Protein AF-B3V9L0-F1 (afdb_monomer_lite)

Foldseek 3Di:
DDDDDDPDDDPVVVVVVVVVVVVVVLVVVLQVLLVVLLVQCCVFLVVLFFFLLLCDDPCNLPRNLVSLVVQLLVQCVVCCVPPVDLCRLVSNQVSNQVSQVCCCVCPVCVPVNQDSLGGHGFDQNVLSNQLSVQCNVVVDSVSSVVVSSVSSSVVRCVVCCVSSVQQQDWDQDPNDIDGNRVVSPVPSDDPPDDPVNRDD

Structure (mmCIF, N/CA/C/O backbone):
data_AF-B3V9L0-F1
#
_entry.id   AF-B3V9L0-F1
#
loop_
_atom_site.group_PDB
_atom_site.id
_atom_site.type_symbol
_atom_site.label_atom_id
_atom_site.label_alt_id
_atom_site.label_comp_id
_atom_site.label_asym_id
_atom_site.label_entity_id
_atom_site.label_seq_id
_atom_site.pdbx_PDB_ins_code
_atom_site.Cartn_x
_atom_site.Cartn_y
_atom_site.Cartn_z
_atom_site.occupancy
_atom_site.B_iso_or_equiv
_atom_site.auth_seq_id
_atom_site.auth_comp_id
_atom_site.auth_asym_id
_atom_site.auth_atom_id
_atom_site.pdbx_PDB_model_num
ATOM 1 N N . MET A 1 1 ? 2.492 28.769 -48.905 1.00 50.59 1 MET A N 1
ATOM 2 C CA . MET A 1 1 ? 2.612 27.372 -48.436 1.00 50.59 1 MET A CA 1
ATOM 3 C C . MET A 1 1 ? 3.677 27.358 -47.352 1.00 50.59 1 MET A C 1
ATOM 5 O O . MET A 1 1 ? 4.840 27.553 -47.671 1.00 50.59 1 MET A O 1
ATOM 9 N N . SER A 1 2 ? 3.289 27.279 -46.079 1.00 56.34 2 SER A N 1
ATOM 10 C CA . SER A 1 2 ? 4.255 27.168 -44.980 1.00 56.34 2 SER A CA 1
ATOM 11 C C . SER A 1 2 ? 4.767 25.728 -44.968 1.00 56.34 2 SER A C 1
ATOM 13 O O . SER A 1 2 ? 3.990 24.807 -44.729 1.00 56.34 2 SER A O 1
ATOM 15 N N . ALA A 1 3 ? 6.035 25.517 -45.319 1.00 67.00 3 ALA A N 1
ATOM 16 C CA . ALA A 1 3 ? 6.677 24.226 -45.119 1.00 67.00 3 ALA A CA 1
ATOM 17 C C . ALA A 1 3 ? 6.865 24.044 -43.609 1.00 67.00 3 ALA A C 1
ATOM 19 O O . ALA A 1 3 ? 7.599 24.804 -42.979 1.00 67.00 3 ALA A O 1
ATOM 20 N N . SER A 1 4 ? 6.170 23.077 -43.015 1.00 79.19 4 SER A N 1
ATOM 21 C CA . SER A 1 4 ? 6.356 22.729 -41.608 1.00 79.19 4 SER A CA 1
ATOM 22 C C . SER A 1 4 ? 7.802 22.281 -41.384 1.00 79.19 4 SER A C 1
ATOM 24 O O . SER A 1 4 ? 8.233 21.275 -41.951 1.00 79.19 4 SER A O 1
ATOM 26 N N . GLN A 1 5 ? 8.551 23.018 -40.565 1.00 87.69 5 GLN A N 1
ATOM 27 C CA . GLN A 1 5 ? 9.887 22.616 -40.133 1.00 87.69 5 GLN A CA 1
ATOM 28 C C . GLN A 1 5 ? 9.761 21.474 -39.111 1.00 87.69 5 GLN A C 1
ATOM 30 O O . GLN A 1 5 ? 8.987 21.574 -38.161 1.00 87.69 5 GLN A O 1
ATOM 35 N N . SER A 1 6 ? 10.488 20.374 -39.324 1.00 90.00 6 SER A N 1
ATOM 36 C CA . SER A 1 6 ? 10.420 19.175 -38.476 1.00 90.00 6 SER A CA 1
ATOM 37 C C . SER A 1 6 ? 11.539 19.165 -37.435 1.00 90.00 6 SER A C 1
ATOM 39 O O . SER A 1 6 ? 12.680 19.503 -37.747 1.00 90.00 6 SER A O 1
ATOM 41 N N . ALA A 1 7 ? 11.222 18.721 -36.215 1.00 92.31 7 ALA A N 1
ATOM 42 C CA . ALA A 1 7 ? 12.207 18.482 -35.157 1.00 92.31 7 ALA A CA 1
ATOM 43 C C . ALA A 1 7 ? 13.056 17.214 -35.395 1.00 92.31 7 ALA A C 1
ATOM 45 O O . ALA A 1 7 ? 14.085 17.038 -34.751 1.00 92.31 7 ALA A O 1
ATOM 46 N N . VAL A 1 8 ? 12.634 16.339 -36.314 1.00 95.38 8 VAL A N 1
ATOM 47 C CA . VAL A 1 8 ? 13.314 15.081 -36.667 1.00 95.38 8 VAL A CA 1
ATOM 48 C C . VAL A 1 8 ? 13.513 14.960 -38.175 1.00 95.38 8 VAL A C 1
ATOM 50 O O . VAL A 1 8 ? 12.794 15.581 -38.963 1.00 95.38 8 VAL A O 1
ATOM 53 N N . ARG A 1 9 ? 14.462 14.122 -38.589 1.00 93.88 9 ARG A N 1
ATOM 54 C CA . ARG A 1 9 ? 14.857 13.915 -39.989 1.00 93.88 9 ARG A CA 1
ATOM 55 C C . ARG A 1 9 ? 14.158 12.725 -40.646 1.00 93.88 9 ARG A C 1
ATOM 57 O O . ARG A 1 9 ? 14.154 12.634 -41.869 1.00 93.88 9 ARG A O 1
ATOM 64 N N . SER A 1 10 ? 13.559 11.816 -39.872 1.00 94.88 10 SER A N 1
ATOM 65 C CA . SER A 1 10 ? 12.808 10.673 -40.412 1.00 94.88 10 SER A CA 1
ATOM 66 C C . SER A 1 10 ? 11.634 10.241 -39.528 1.00 94.88 10 SER A C 1
ATOM 68 O O . SER A 1 10 ? 11.581 10.535 -38.334 1.00 94.88 10 SER A O 1
ATOM 70 N N . ARG A 1 11 ? 10.695 9.475 -40.103 1.00 95.06 11 ARG A N 1
ATOM 71 C CA . ARG A 1 11 ? 9.591 8.854 -39.346 1.00 95.06 11 ARG A CA 1
ATOM 72 C C . ARG A 1 11 ? 10.099 7.875 -38.284 1.00 95.06 11 ARG A C 1
ATOM 74 O O . ARG A 1 11 ? 9.529 7.815 -37.199 1.00 95.06 11 ARG A O 1
ATOM 81 N N . ALA A 1 12 ? 11.144 7.110 -38.602 1.00 96.75 12 ALA A N 1
ATOM 82 C CA . ALA A 1 12 ? 11.742 6.162 -37.665 1.00 96.75 12 ALA A CA 1
ATOM 83 C C . ALA A 1 12 ? 12.319 6.890 -36.443 1.00 96.75 12 ALA A C 1
ATOM 85 O O . ALA A 1 12 ? 12.049 6.497 -35.312 1.00 96.75 12 ALA A O 1
ATOM 86 N N . GLU A 1 13 ? 13.018 8.002 -36.676 1.00 96.31 13 GLU A N 1
ATOM 87 C CA . GLU A 1 13 ? 13.561 8.857 -35.617 1.00 96.31 13 GLU A CA 1
ATOM 88 C C . GLU A 1 13 ? 12.452 9.463 -34.743 1.00 96.31 13 GLU A C 1
ATOM 90 O O . GLU A 1 13 ? 12.558 9.424 -33.521 1.00 96.31 13 GLU A O 1
ATOM 95 N N . ALA A 1 14 ? 11.341 9.926 -35.333 1.00 96.56 14 ALA A N 1
ATOM 96 C CA . ALA A 1 14 ? 10.176 10.397 -34.569 1.00 96.56 14 ALA A CA 1
ATOM 97 C C . ALA A 1 14 ? 9.633 9.332 -33.601 1.00 96.56 14 ALA A C 1
ATOM 99 O O . ALA A 1 14 ? 9.383 9.625 -32.432 1.00 96.56 14 ALA A O 1
ATOM 100 N N . VAL A 1 15 ? 9.453 8.095 -34.077 1.00 97.56 15 VAL A N 1
ATOM 101 C CA . VAL A 1 15 ? 8.943 6.997 -33.239 1.00 97.56 15 VAL A CA 1
ATOM 102 C C . VAL A 1 15 ? 9.952 6.639 -32.155 1.00 97.56 15 VAL A C 1
ATOM 104 O O . VAL A 1 15 ? 9.566 6.485 -30.999 1.00 97.56 15 VAL A O 1
ATOM 107 N N . GLN A 1 16 ? 11.236 6.542 -32.503 1.00 97.25 16 GLN A N 1
ATOM 108 C CA . GLN A 1 16 ? 12.290 6.224 -31.546 1.00 97.25 16 GLN A CA 1
ATOM 109 C C . GLN A 1 16 ? 12.341 7.255 -30.417 1.00 97.25 16 GLN A C 1
ATOM 111 O O . GLN A 1 16 ? 12.273 6.879 -29.252 1.00 97.25 16 GLN A O 1
ATOM 116 N N . VAL A 1 17 ? 12.394 8.547 -30.752 1.00 97.56 17 VAL A N 1
ATOM 117 C CA . VAL A 1 17 ? 12.446 9.630 -29.763 1.00 97.56 17 VAL A CA 1
ATOM 118 C C . VAL A 1 17 ? 11.192 9.630 -28.884 1.00 97.56 17 VAL A C 1
ATOM 120 O O . VAL A 1 17 ? 11.310 9.712 -27.664 1.00 97.56 17 VAL A O 1
ATOM 123 N N . SER A 1 18 ? 10.003 9.452 -29.470 1.00 97.50 18 SER A N 1
ATOM 124 C CA . SER A 1 18 ? 8.755 9.337 -28.703 1.00 97.50 18 SER A CA 1
ATOM 125 C C . SER A 1 18 ? 8.789 8.175 -27.708 1.00 97.50 18 SER A C 1
ATOM 127 O O . SER A 1 18 ? 8.381 8.349 -26.565 1.00 97.50 18 SER A O 1
ATOM 129 N N . ARG A 1 19 ? 9.296 7.000 -28.103 1.00 97.62 19 ARG A N 1
ATOM 130 C CA . ARG A 1 19 ? 9.398 5.837 -27.205 1.00 97.62 19 ARG A CA 1
ATOM 131 C C . ARG A 1 19 ? 10.468 6.005 -26.135 1.00 97.62 19 ARG A C 1
ATOM 133 O O . ARG A 1 19 ? 10.288 5.520 -25.023 1.00 97.62 19 ARG A O 1
ATOM 140 N N . THR A 1 20 ? 11.555 6.708 -26.433 1.00 97.94 20 THR A N 1
ATOM 141 C CA . THR A 1 20 ? 12.542 7.077 -25.412 1.00 97.94 20 THR A CA 1
ATOM 142 C C . THR A 1 20 ? 11.903 7.971 -24.350 1.00 97.94 20 THR A C 1
ATOM 144 O O . THR A 1 20 ? 12.097 7.729 -23.160 1.00 97.94 20 THR A O 1
ATOM 147 N N . PHE A 1 21 ? 11.082 8.946 -24.757 1.00 98.06 21 PHE A N 1
ATOM 148 C CA . PHE A 1 21 ? 10.326 9.764 -23.809 1.00 98.06 21 PHE A CA 1
ATOM 149 C C . PHE A 1 21 ? 9.332 8.945 -22.985 1.00 98.06 21 PHE A C 1
ATOM 151 O O . PHE A 1 21 ? 9.274 9.168 -21.780 1.00 98.06 21 PHE A O 1
ATOM 158 N N . ASP A 1 22 ? 8.620 7.978 -23.577 1.00 97.12 22 ASP A N 1
ATOM 159 C CA . ASP A 1 22 ? 7.723 7.088 -22.820 1.00 97.12 22 ASP A CA 1
ATOM 160 C C . ASP A 1 22 ? 8.466 6.429 -21.642 1.00 97.12 22 ASP A C 1
ATOM 162 O O . ASP A 1 22 ? 7.985 6.461 -20.509 1.00 97.12 22 ASP A O 1
ATOM 166 N N . TRP A 1 23 ? 9.672 5.898 -21.879 1.00 97.25 23 TRP A N 1
ATOM 167 C CA . TRP A 1 23 ? 10.488 5.268 -20.836 1.00 97.25 23 TRP A CA 1
ATOM 168 C C . TRP A 1 23 ? 11.011 6.253 -19.795 1.00 97.25 23 TRP A C 1
ATOM 170 O O . TRP A 1 23 ? 10.948 5.964 -18.600 1.00 97.25 23 TRP A O 1
ATOM 180 N N . MET A 1 24 ? 11.511 7.412 -20.228 1.00 98.25 24 MET A N 1
ATOM 181 C CA . MET A 1 24 ? 12.001 8.442 -19.310 1.00 98.25 24 MET A CA 1
ATOM 182 C C . MET A 1 24 ? 10.879 8.942 -18.398 1.00 98.25 24 MET A C 1
ATOM 184 O O . MET A 1 24 ? 11.052 9.002 -17.184 1.00 98.25 24 MET A O 1
ATOM 188 N N . ILE A 1 25 ? 9.710 9.241 -18.971 1.00 97.44 25 ILE A N 1
ATOM 189 C CA . ILE A 1 25 ? 8.538 9.707 -18.228 1.00 97.44 25 ILE A CA 1
ATOM 190 C C . ILE A 1 25 ? 8.060 8.622 -17.267 1.00 97.44 25 ILE A C 1
ATOM 192 O O . ILE A 1 25 ? 7.819 8.924 -16.100 1.00 97.44 25 ILE A O 1
ATOM 196 N N . LEU A 1 26 ? 7.953 7.370 -17.721 1.00 96.25 26 LEU A N 1
ATOM 197 C CA . LEU A 1 26 ? 7.522 6.259 -16.875 1.00 96.25 26 LEU A CA 1
ATOM 198 C C . LEU A 1 26 ? 8.466 6.062 -15.686 1.00 96.25 26 LEU A C 1
ATOM 200 O O . LEU A 1 26 ? 8.002 5.945 -14.555 1.00 96.25 26 LEU A O 1
ATOM 204 N N . PHE A 1 27 ? 9.779 6.066 -15.926 1.00 97.38 27 PHE A N 1
ATOM 205 C CA . PHE A 1 27 ? 10.781 5.914 -14.874 1.00 97.38 27 PHE A CA 1
ATOM 206 C C . PHE A 1 27 ? 10.727 7.068 -13.865 1.00 97.38 27 PHE A C 1
ATOM 208 O O . PHE A 1 27 ? 10.685 6.836 -12.654 1.00 97.38 27 PHE A O 1
ATOM 215 N N . THR A 1 28 ? 10.680 8.315 -14.343 1.00 97.81 28 THR A N 1
ATOM 216 C CA . THR A 1 28 ? 10.593 9.492 -13.470 1.00 97.81 28 THR A CA 1
ATOM 217 C C . THR A 1 28 ? 9.292 9.504 -12.674 1.00 97.81 28 THR A C 1
ATOM 219 O O . THR A 1 28 ? 9.321 9.734 -11.470 1.00 97.81 28 THR A O 1
ATOM 222 N N . LEU A 1 29 ? 8.154 9.211 -13.307 1.00 96.81 29 LEU A N 1
ATOM 223 C CA . LEU A 1 29 ? 6.870 9.134 -12.616 1.00 96.81 29 LEU A CA 1
ATOM 224 C C . LEU A 1 29 ? 6.883 8.037 -11.550 1.00 96.81 29 LEU A C 1
ATOM 226 O O . LEU A 1 29 ? 6.488 8.290 -10.417 1.00 96.81 29 LEU A O 1
ATOM 230 N N . PHE A 1 30 ? 7.363 6.840 -11.893 1.00 97.62 30 PHE A N 1
ATOM 231 C CA . PHE A 1 30 ? 7.435 5.714 -10.968 1.00 97.62 30 PHE A CA 1
ATOM 232 C C . PHE A 1 30 ? 8.289 6.048 -9.743 1.00 97.62 30 PHE A C 1
ATOM 234 O O . PHE A 1 30 ? 7.848 5.860 -8.616 1.00 97.62 30 PHE A O 1
ATOM 241 N N . THR A 1 31 ? 9.490 6.588 -9.952 1.00 97.50 31 THR A N 1
ATOM 242 C CA . THR A 1 31 ? 10.413 6.946 -8.861 1.00 97.50 31 THR A CA 1
ATOM 243 C C . THR A 1 31 ? 9.909 8.114 -8.014 1.00 97.50 31 THR A C 1
ATOM 245 O O . THR A 1 31 ? 10.032 8.073 -6.789 1.00 97.50 31 THR A O 1
ATOM 248 N N . ALA A 1 32 ? 9.285 9.121 -8.630 1.00 97.19 32 ALA A N 1
ATOM 249 C CA . ALA A 1 32 ? 8.675 10.237 -7.911 1.00 97.19 32 ALA A CA 1
ATOM 250 C C . ALA A 1 32 ? 7.494 9.779 -7.043 1.00 97.19 32 ALA A C 1
ATOM 252 O O . ALA A 1 32 ? 7.405 10.152 -5.872 1.00 97.19 32 ALA A O 1
ATOM 253 N N . VAL A 1 33 ? 6.612 8.939 -7.600 1.00 97.50 33 VAL A N 1
ATOM 254 C CA . VAL A 1 33 ? 5.485 8.357 -6.861 1.00 97.50 33 VAL A CA 1
ATOM 255 C C . VAL A 1 33 ? 5.995 7.431 -5.763 1.00 97.50 33 VAL A C 1
ATOM 257 O O . VAL A 1 33 ? 5.523 7.556 -4.644 1.00 97.50 33 VAL A O 1
ATOM 260 N N . LEU A 1 34 ? 6.993 6.579 -6.029 1.00 98.00 34 LEU A N 1
ATOM 261 C CA . LEU A 1 34 ? 7.613 5.715 -5.020 1.00 98.00 34 LEU A CA 1
ATOM 262 C C . LEU A 1 34 ? 8.090 6.534 -3.822 1.00 98.00 34 LEU A C 1
ATOM 264 O O . LEU A 1 34 ? 7.690 6.251 -2.700 1.00 98.00 34 LEU A O 1
ATOM 268 N N . GLY A 1 35 ? 8.917 7.557 -4.051 1.00 97.69 35 GLY A N 1
ATOM 269 C CA . GLY A 1 35 ? 9.479 8.363 -2.968 1.00 97.69 35 GLY A CA 1
ATOM 270 C C . GLY A 1 35 ? 8.402 9.088 -2.161 1.00 97.69 35 GLY A C 1
ATOM 271 O O . GLY A 1 35 ? 8.356 8.964 -0.939 1.00 97.69 35 GLY A O 1
ATOM 272 N N . GLY A 1 36 ? 7.508 9.810 -2.842 1.00 98.25 36 GLY A N 1
ATOM 273 C CA . GLY A 1 36 ? 6.456 10.577 -2.172 1.00 98.25 36 GLY A CA 1
ATOM 274 C C . GLY A 1 36 ? 5.450 9.691 -1.441 1.00 98.25 36 GLY A C 1
ATOM 275 O O . GLY A 1 36 ? 5.115 9.953 -0.286 1.00 98.25 36 GLY A O 1
ATOM 276 N N . TYR A 1 37 ? 4.996 8.624 -2.097 1.00 98.56 37 TYR A N 1
ATOM 277 C CA . TYR A 1 37 ? 3.977 7.743 -1.547 1.00 98.56 37 TYR A CA 1
ATOM 278 C C . TYR A 1 37 ? 4.519 6.908 -0.392 1.00 98.56 37 TYR A C 1
ATOM 280 O O . TYR A 1 37 ? 3.850 6.785 0.630 1.00 98.56 37 TYR A O 1
ATOM 288 N N . HIS A 1 38 ? 5.746 6.397 -0.510 1.00 98.56 38 HIS A N 1
ATOM 289 C CA . HIS A 1 38 ? 6.370 5.629 0.560 1.00 98.56 38 HIS A CA 1
ATOM 290 C C . HIS A 1 38 ? 6.573 6.483 1.812 1.00 98.56 38 HIS A C 1
ATOM 292 O O . HIS A 1 38 ? 6.206 6.034 2.889 1.00 98.56 38 HIS A O 1
ATOM 298 N N . ILE A 1 39 ? 7.053 7.727 1.691 1.00 98.56 39 ILE A N 1
ATOM 299 C CA . ILE A 1 39 ? 7.183 8.631 2.847 1.00 98.56 39 ILE A CA 1
ATOM 300 C C . ILE A 1 39 ? 5.814 8.898 3.481 1.00 98.56 39 ILE A C 1
ATOM 302 O O . ILE A 1 39 ? 5.658 8.759 4.691 1.00 98.56 39 ILE A O 1
ATOM 306 N N . HIS A 1 40 ? 4.810 9.250 2.674 1.00 98.69 40 HIS A N 1
ATOM 307 C CA . HIS A 1 40 ? 3.456 9.503 3.172 1.00 98.69 40 HIS A CA 1
ATOM 308 C C . HIS A 1 40 ? 2.875 8.290 3.908 1.00 98.69 40 HIS A C 1
ATOM 310 O O . HIS A 1 40 ? 2.399 8.422 5.034 1.00 98.69 40 HIS A O 1
ATOM 316 N N 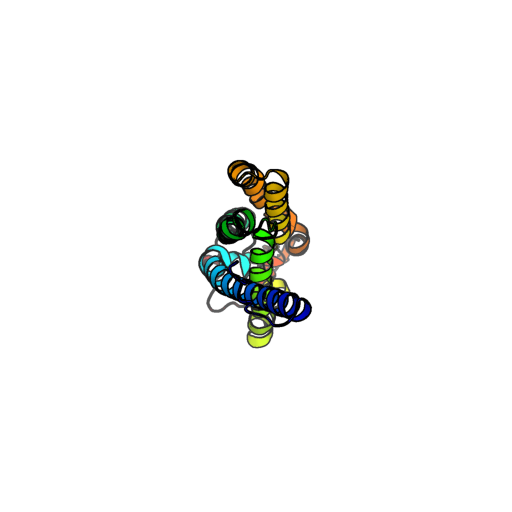. TYR A 1 41 ? 2.933 7.107 3.295 1.00 98.69 41 TYR A N 1
ATOM 317 C CA . TYR A 1 41 ? 2.382 5.885 3.874 1.00 98.69 41 TYR A CA 1
ATOM 318 C C . TYR A 1 41 ? 3.156 5.464 5.125 1.00 98.69 41 TYR A C 1
ATOM 320 O O . TYR A 1 41 ? 2.545 5.184 6.152 1.00 98.69 41 TYR A O 1
ATOM 328 N N . MET A 1 42 ? 4.489 5.531 5.085 1.00 98.44 42 MET A N 1
ATOM 329 C CA . MET A 1 42 ? 5.360 5.231 6.221 1.00 98.44 42 MET A CA 1
ATOM 330 C C . MET A 1 42 ? 5.023 6.086 7.448 1.00 98.44 42 MET A C 1
ATOM 332 O O . MET A 1 42 ? 4.966 5.567 8.555 1.00 98.44 42 MET A O 1
ATOM 336 N N . LEU A 1 43 ? 4.772 7.383 7.255 1.00 98.31 43 LEU A N 1
ATOM 337 C CA . LEU A 1 43 ? 4.506 8.319 8.351 1.00 98.31 43 LEU A CA 1
ATOM 338 C C . LEU A 1 43 ? 3.067 8.274 8.883 1.00 98.31 43 LEU A C 1
ATOM 340 O O . LEU A 1 43 ? 2.783 8.906 9.897 1.00 98.31 43 LEU A O 1
ATOM 344 N N . THR A 1 44 ? 2.148 7.588 8.198 1.00 98.06 44 THR A N 1
ATOM 345 C CA . THR A 1 44 ? 0.715 7.610 8.543 1.00 98.06 44 THR A CA 1
ATOM 346 C C . THR A 1 44 ? 0.142 6.232 8.860 1.00 98.06 44 THR A C 1
ATOM 348 O O . THR A 1 44 ? -0.590 6.093 9.834 1.00 98.06 44 THR A O 1
ATOM 351 N N . GLY A 1 45 ? 0.464 5.214 8.059 1.00 97.00 45 GLY A N 1
ATOM 352 C CA . GLY A 1 45 ? 0.044 3.821 8.249 1.00 97.00 45 GLY A CA 1
ATOM 353 C C . GLY A 1 45 ? 1.202 2.840 8.449 1.00 97.00 45 GLY A C 1
ATOM 354 O O . GLY A 1 45 ? 0.957 1.654 8.660 1.00 97.00 45 GLY A O 1
ATOM 355 N N . GLY A 1 46 ? 2.449 3.320 8.385 1.00 95.38 46 GLY A N 1
ATOM 356 C CA . GLY A 1 46 ? 3.650 2.487 8.358 1.00 95.38 46 GLY A CA 1
ATOM 357 C C . GLY A 1 46 ? 3.831 1.612 9.590 1.00 95.38 46 GLY A C 1
ATOM 358 O O . GLY A 1 46 ? 4.250 0.468 9.447 1.00 95.38 46 GLY A O 1
ATOM 359 N N . ASP A 1 47 ? 3.449 2.085 10.777 1.00 95.62 47 ASP A N 1
ATOM 360 C CA . ASP A 1 47 ? 3.663 1.323 12.012 1.00 95.62 47 ASP A CA 1
ATOM 361 C C . ASP A 1 47 ? 2.896 -0.012 12.028 1.00 95.62 47 ASP A C 1
ATOM 363 O O . ASP A 1 47 ? 3.462 -1.049 12.385 1.00 95.62 47 ASP A O 1
ATOM 367 N N . TRP A 1 48 ? 1.646 -0.029 11.546 1.00 98.44 48 TRP A N 1
ATOM 368 C CA . TRP A 1 48 ? 0.886 -1.274 11.351 1.00 98.44 48 TRP A CA 1
ATOM 369 C C . TRP A 1 48 ? 1.422 -2.119 10.190 1.00 98.44 48 TRP A C 1
A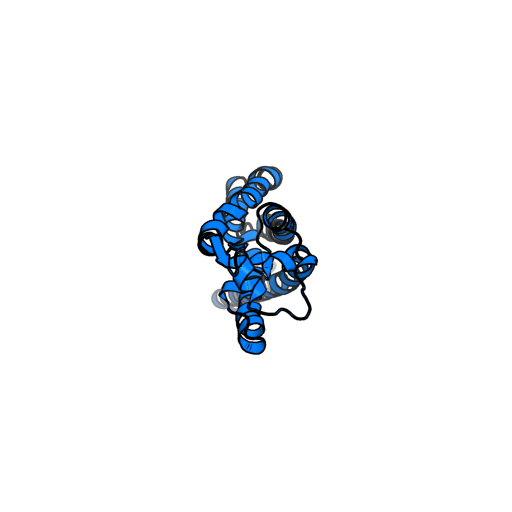TOM 3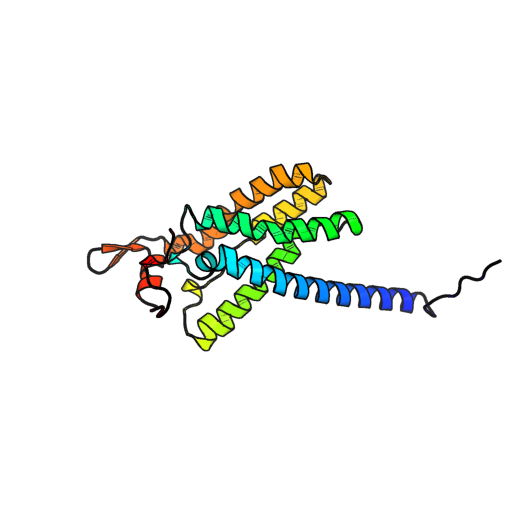71 O O . TRP A 1 48 ? 1.275 -3.345 10.160 1.00 98.44 48 TRP A O 1
ATOM 381 N N . ASP A 1 49 ? 2.057 -1.475 9.216 1.00 98.31 49 ASP A N 1
ATOM 382 C CA . ASP A 1 49 ? 2.610 -2.148 8.053 1.00 98.31 49 ASP A CA 1
ATOM 383 C C . ASP A 1 49 ? 3.926 -2.878 8.363 1.00 98.31 49 ASP A C 1
ATOM 385 O O . ASP A 1 49 ? 4.208 -3.934 7.787 1.00 98.31 49 ASP A O 1
ATOM 389 N N . PHE A 1 50 ? 4.705 -2.372 9.320 1.00 97.62 50 PHE A N 1
ATOM 390 C CA . PHE A 1 50 ? 6.004 -2.926 9.697 1.00 97.62 50 PHE A CA 1
ATOM 391 C C . PHE A 1 50 ? 5.935 -4.273 10.392 1.00 97.62 50 PHE A C 1
ATOM 393 O O . PHE A 1 50 ? 6.856 -5.057 10.207 1.00 97.62 50 PHE A O 1
ATOM 400 N N . TRP A 1 51 ? 4.899 -4.549 11.184 1.00 98.38 51 TRP A N 1
ATOM 401 C CA . TRP A 1 51 ? 4.920 -5.685 12.107 1.00 98.38 51 TRP A CA 1
ATOM 402 C C . TRP A 1 51 ? 3.687 -6.565 11.972 1.00 98.38 51 TRP A C 1
ATOM 404 O O . TRP A 1 51 ? 2.582 -6.070 11.765 1.00 98.38 51 TRP A O 1
ATOM 414 N N . THR A 1 52 ? 3.852 -7.880 12.079 1.00 98.12 52 THR A N 1
ATOM 415 C CA . THR A 1 52 ? 2.733 -8.833 12.040 1.00 98.12 52 THR A CA 1
ATOM 416 C C . THR A 1 52 ? 1.843 -8.752 13.264 1.00 98.12 52 THR A C 1
ATOM 418 O O . THR A 1 52 ? 0.628 -8.854 13.124 1.00 98.12 52 THR A O 1
ATOM 421 N N . ASP A 1 53 ? 2.414 -8.507 14.441 1.00 97.81 53 ASP A N 1
ATOM 422 C CA . ASP A 1 53 ? 1.653 -8.359 15.678 1.00 97.81 53 ASP A CA 1
ATOM 423 C C . ASP A 1 53 ? 0.817 -7.072 15.701 1.00 97.81 53 ASP A C 1
ATOM 425 O O . ASP A 1 53 ? -0.097 -6.970 16.504 1.00 97.81 53 ASP A O 1
ATOM 429 N N . TRP A 1 54 ? 1.051 -6.116 14.799 1.00 98.56 54 TRP A N 1
ATOM 430 C CA . TRP A 1 54 ? 0.233 -4.904 14.674 1.00 98.56 54 TRP A CA 1
ATOM 431 C C . TRP A 1 54 ? -0.926 -5.054 13.681 1.00 98.56 54 TRP A C 1
ATOM 433 O O . TRP A 1 54 ? -1.819 -4.218 13.673 1.00 98.56 54 TRP A O 1
ATOM 443 N N . LYS A 1 55 ? -0.955 -6.098 12.843 1.00 98.44 55 LYS A N 1
ATOM 444 C CA . LYS A 1 55 ? -1.976 -6.279 11.793 1.00 98.44 55 LYS A CA 1
ATOM 445 C C . LYS A 1 55 ? -3.301 -6.792 12.374 1.00 98.44 55 LYS A C 1
ATOM 447 O O . LYS A 1 55 ? -3.688 -7.941 12.165 1.00 98.44 55 LYS A O 1
ATOM 452 N N . ASP A 1 56 ? -3.985 -5.933 13.126 1.00 98.25 56 ASP A N 1
ATOM 453 C CA . ASP A 1 56 ? -5.215 -6.236 13.859 1.00 98.25 56 ASP A CA 1
ATOM 454 C C . ASP A 1 56 ? -6.494 -6.078 13.025 1.00 98.25 56 ASP A C 1
ATOM 456 O O . ASP A 1 56 ? -6.476 -5.798 11.833 1.00 98.25 56 ASP A O 1
ATOM 460 N N . ARG A 1 57 ? -7.653 -6.271 13.657 1.00 98.25 57 ARG A N 1
ATOM 461 C CA . ARG A 1 57 ? -8.959 -6.293 12.972 1.00 98.25 57 ARG A CA 1
ATOM 462 C C . ARG A 1 57 ? -9.665 -4.938 12.934 1.00 98.25 57 ARG A C 1
ATOM 464 O O . ARG A 1 57 ? -10.699 -4.821 12.283 1.00 98.25 57 ARG A O 1
ATOM 471 N N . ARG A 1 58 ? -9.158 -3.943 13.656 1.00 98.12 58 ARG A N 1
ATOM 472 C CA . ARG A 1 58 ? -9.778 -2.635 13.848 1.00 98.12 58 ARG A CA 1
ATOM 473 C C . ARG A 1 58 ? -8.914 -1.532 13.263 1.00 98.12 58 ARG A C 1
ATOM 475 O O . ARG A 1 58 ? -9.367 -0.857 12.344 1.00 98.12 58 ARG A O 1
ATOM 482 N N . LEU A 1 59 ? -7.708 -1.322 13.775 1.00 98.50 59 LEU A N 1
ATOM 483 C CA . LEU A 1 59 ? -6.908 -0.150 13.431 1.00 98.50 59 LEU A CA 1
ATOM 484 C C . LEU A 1 59 ? -6.166 -0.338 12.117 1.00 98.50 59 LEU A C 1
ATOM 486 O O . LEU A 1 59 ? -6.341 0.489 11.228 1.00 98.50 59 LEU A O 1
ATOM 490 N N . TRP A 1 60 ? -5.466 -1.451 11.919 1.00 98.62 60 TRP A N 1
ATOM 491 C CA . TRP A 1 60 ? -4.814 -1.754 10.644 1.00 98.62 60 TRP A CA 1
ATOM 492 C C . TRP A 1 60 ? -5.811 -1.787 9.475 1.00 98.62 60 TRP A C 1
ATOM 494 O O . TRP A 1 60 ? -5.591 -1.139 8.452 1.00 98.62 60 TRP A O 1
ATOM 504 N N . VAL A 1 61 ? -6.959 -2.453 9.658 1.00 98.31 61 VAL A N 1
ATOM 505 C CA . VAL A 1 61 ? -8.038 -2.535 8.649 1.00 98.31 61 VAL A CA 1
ATOM 506 C C . VAL A 1 61 ? -8.665 -1.174 8.336 1.00 98.31 61 VAL A C 1
ATOM 508 O O . VAL A 1 61 ? -9.188 -0.982 7.242 1.00 98.31 61 VAL A O 1
ATOM 511 N N . THR A 1 62 ? -8.601 -0.217 9.264 1.00 98.25 62 THR A N 1
ATOM 512 C CA . THR A 1 62 ? -9.148 1.132 9.066 1.00 98.25 62 THR A CA 1
ATOM 513 C C . THR A 1 62 ? -8.107 2.071 8.468 1.00 98.25 62 THR A C 1
ATOM 515 O O . THR A 1 62 ? -8.352 2.703 7.443 1.00 98.25 62 THR A O 1
ATOM 518 N N . VAL A 1 63 ? -6.939 2.175 9.101 1.00 98.56 63 VAL A N 1
ATOM 519 C CA . VAL A 1 63 ? -5.917 3.166 8.762 1.00 98.56 63 VAL A CA 1
ATOM 520 C C . VAL A 1 63 ? -5.317 2.867 7.397 1.00 98.56 63 VAL A C 1
ATOM 522 O O . VAL A 1 63 ? -5.319 3.756 6.546 1.00 98.56 63 VAL A O 1
ATOM 525 N N . ALA A 1 64 ? -4.861 1.632 7.152 1.00 98.31 64 ALA A N 1
ATOM 526 C CA . ALA A 1 64 ? -4.104 1.309 5.945 1.00 98.31 64 ALA A CA 1
ATOM 527 C C . ALA A 1 64 ? -4.882 1.620 4.652 1.00 98.31 64 ALA A C 1
ATOM 529 O O . ALA A 1 64 ? -4.324 2.318 3.800 1.00 98.31 64 ALA A O 1
ATOM 530 N N . PRO A 1 65 ? -6.168 1.243 4.483 1.00 98.56 65 PRO A N 1
ATOM 531 C CA . PRO A 1 65 ? -6.919 1.617 3.284 1.00 98.56 65 PRO A CA 1
ATOM 532 C C . PRO A 1 65 ? -7.144 3.127 3.141 1.00 98.56 65 PRO A C 1
ATOM 534 O O . PRO A 1 65 ? -7.032 3.657 2.036 1.00 98.56 65 PRO A O 1
ATOM 537 N N . ILE A 1 66 ? -7.427 3.830 4.244 1.00 98.69 66 ILE A N 1
ATOM 538 C CA . ILE A 1 66 ? -7.696 5.276 4.231 1.00 98.69 66 ILE A CA 1
ATOM 539 C C . ILE A 1 66 ? -6.461 6.056 3.787 1.00 98.69 66 ILE A C 1
ATOM 541 O O . ILE A 1 66 ? -6.557 6.940 2.937 1.00 98.69 66 ILE A O 1
ATOM 545 N N . VAL A 1 67 ? -5.291 5.745 4.346 1.00 98.50 67 VAL A N 1
ATOM 546 C CA . VAL A 1 67 ? -4.076 6.505 4.030 1.00 98.50 67 VAL A CA 1
ATOM 547 C C . VAL A 1 67 ? -3.483 6.101 2.681 1.00 98.50 67 VAL A C 1
ATOM 549 O O . VAL A 1 67 ? -2.921 6.954 1.989 1.00 98.50 67 VAL A O 1
ATOM 552 N N . SER A 1 68 ? -3.648 4.838 2.267 1.00 98.50 68 SER A N 1
ATOM 553 C CA . SER A 1 68 ? -3.091 4.322 1.011 1.00 98.50 68 SER A CA 1
ATOM 554 C C . SER A 1 68 ? -3.880 4.730 -0.237 1.00 98.50 68 SER A C 1
ATOM 556 O O . SER A 1 68 ? -3.293 4.839 -1.303 1.00 98.50 68 SER A O 1
ATOM 558 N N . ILE A 1 69 ? -5.177 5.048 -0.158 1.00 98.56 69 ILE A N 1
ATOM 559 C CA . ILE A 1 69 ? -5.942 5.447 -1.361 1.00 98.56 69 ILE A CA 1
ATOM 560 C C . ILE A 1 69 ? -5.545 6.831 -1.922 1.00 98.56 69 ILE A C 1
ATOM 562 O O . ILE A 1 69 ? -5.863 7.168 -3.064 1.00 98.56 69 ILE A O 1
ATOM 566 N N . THR A 1 70 ? -4.820 7.631 -1.138 1.00 98.44 70 THR A N 1
ATOM 567 C CA . THR A 1 70 ? -4.449 9.025 -1.439 1.00 98.44 70 THR A CA 1
ATOM 568 C C . THR A 1 70 ? -3.680 9.191 -2.757 1.00 98.44 70 THR A C 1
ATOM 570 O O . THR A 1 70 ? -4.147 9.878 -3.670 1.00 98.44 70 THR A O 1
ATOM 573 N N . PHE A 1 71 ? -2.520 8.545 -2.893 1.00 98.31 71 PHE A N 1
ATOM 574 C CA . PHE A 1 71 ? -1.696 8.600 -4.105 1.00 98.31 71 PHE A CA 1
ATOM 575 C C . PHE A 1 71 ? -2.355 7.930 -5.317 1.00 98.31 71 PHE A C 1
ATOM 577 O O . PHE A 1 71 ? -2.379 8.565 -6.372 1.00 98.31 71 PHE A O 1
ATOM 584 N N . PRO A 1 72 ? -2.949 6.724 -5.201 1.00 98.69 72 PRO A N 1
ATOM 585 C CA . PRO A 1 72 ? -3.789 6.142 -6.241 1.00 98.69 72 PRO A CA 1
ATOM 586 C C . PRO A 1 72 ? -4.789 7.132 -6.842 1.00 98.69 72 PRO A C 1
ATOM 588 O O . PRO A 1 72 ? -4.796 7.317 -8.057 1.00 98.69 72 PRO A O 1
ATOM 591 N N . ALA A 1 73 ? -5.568 7.832 -6.011 1.00 98.44 73 ALA A N 1
ATOM 592 C CA . ALA A 1 73 ? -6.542 8.813 -6.481 1.00 98.44 73 ALA A CA 1
ATOM 593 C C . ALA A 1 73 ? -5.878 10.008 -7.194 1.00 98.44 73 ALA A C 1
ATOM 595 O O . ALA A 1 73 ? -6.338 10.431 -8.259 1.00 98.44 73 ALA A O 1
ATOM 596 N N . ALA A 1 74 ? -4.775 10.533 -6.650 1.00 98.31 74 ALA A N 1
ATOM 597 C CA . ALA A 1 74 ? -4.044 11.654 -7.244 1.00 98.31 74 ALA A CA 1
ATOM 598 C C . ALA A 1 74 ? -3.424 11.294 -8.608 1.00 98.31 74 ALA A C 1
ATOM 600 O O . ALA A 1 74 ? -3.555 12.040 -9.581 1.00 98.31 74 ALA A O 1
ATOM 601 N N . VAL A 1 75 ? -2.786 10.128 -8.709 1.00 98.38 75 VAL A N 1
ATOM 602 C CA . VAL A 1 75 ? -2.159 9.657 -9.949 1.00 98.38 75 VAL A CA 1
ATOM 603 C C . VAL A 1 75 ? -3.221 9.284 -10.983 1.00 98.38 75 VAL A C 1
ATOM 605 O O . VAL A 1 75 ? -3.067 9.635 -12.154 1.00 98.38 75 VAL A O 1
ATOM 608 N N . GLN A 1 76 ? -4.332 8.659 -10.575 1.00 98.31 76 GLN A N 1
ATOM 609 C CA . GLN A 1 76 ? -5.483 8.428 -11.454 1.00 98.31 76 GLN A CA 1
ATOM 610 C C . GLN A 1 76 ? -6.017 9.737 -12.043 1.00 98.31 76 GLN A C 1
ATOM 612 O O . GLN A 1 76 ? -6.257 9.801 -13.249 1.00 98.31 76 GLN A O 1
ATOM 617 N N . ALA A 1 77 ? -6.146 10.798 -11.239 1.00 97.62 77 ALA A N 1
ATOM 618 C CA . ALA A 1 77 ? -6.618 12.092 -11.725 1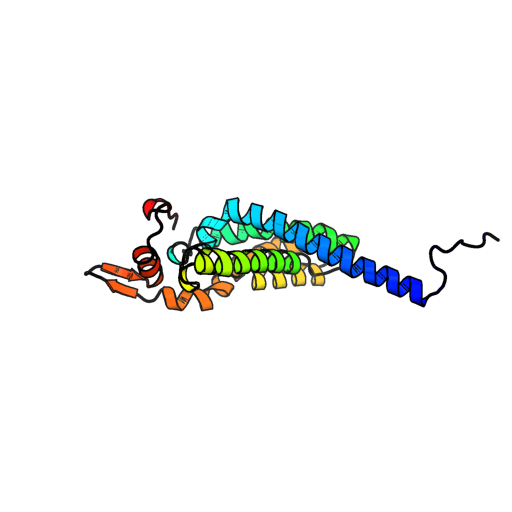.00 97.62 77 ALA A CA 1
ATOM 619 C C . ALA A 1 77 ? -5.720 12.665 -12.842 1.00 97.62 77 ALA A C 1
ATOM 621 O O . ALA A 1 77 ? -6.215 13.212 -13.829 1.00 97.62 77 ALA A O 1
ATOM 622 N N . CYS A 1 78 ? -4.403 12.493 -12.741 1.00 96.75 78 CYS A N 1
ATOM 623 C CA . CYS A 1 78 ? -3.476 12.928 -13.782 1.00 96.75 78 CYS A CA 1
ATOM 624 C C . CYS A 1 78 ? -3.501 12.004 -15.009 1.00 96.75 78 CYS A C 1
ATOM 626 O O . CYS A 1 78 ? -3.668 12.470 -16.136 1.00 96.75 78 CYS A O 1
ATOM 628 N N . LEU A 1 79 ? -3.332 10.695 -14.807 1.00 97.69 79 LEU A N 1
ATOM 629 C CA . LEU A 1 79 ? -3.130 9.738 -15.897 1.00 97.69 79 LEU A CA 1
ATOM 630 C C . LEU A 1 79 ? -4.402 9.464 -16.700 1.00 97.69 79 LEU A C 1
ATOM 632 O O . LEU A 1 79 ? -4.357 9.406 -17.931 1.00 97.69 79 LEU A O 1
ATOM 636 N N . TRP A 1 80 ? -5.547 9.340 -16.031 1.00 98.06 80 TRP A N 1
ATOM 637 C CA . TRP A 1 80 ? -6.795 8.992 -16.699 1.00 98.06 80 TRP A CA 1
ATOM 638 C C . TRP A 1 80 ? -7.339 10.151 -17.533 1.00 98.06 80 TRP A C 1
ATOM 640 O O . TRP A 1 80 ? -7.594 9.993 -18.726 1.00 98.06 80 TRP A O 1
ATOM 650 N N . TRP A 1 81 ? -7.481 11.338 -16.941 1.00 97.31 81 TRP A N 1
ATOM 651 C CA . TRP A 1 81 ? -8.144 12.459 -17.614 1.00 97.31 81 TRP A CA 1
ATOM 652 C C . TRP A 1 81 ? -7.277 13.127 -18.686 1.00 97.31 81 TRP A C 1
ATOM 654 O O . TRP A 1 81 ? -7.820 13.739 -19.603 1.00 97.31 81 TRP A O 1
ATOM 664 N N . ARG A 1 82 ? -5.944 12.998 -18.606 1.00 97.56 82 ARG A N 1
ATOM 665 C CA . ARG A 1 82 ? -5.016 13.576 -19.596 1.00 97.56 82 ARG A CA 1
ATOM 666 C C . ARG A 1 82 ? -4.568 12.584 -20.662 1.00 97.56 82 ARG A C 1
ATOM 668 O O . ARG A 1 82 ? -4.409 12.993 -21.807 1.00 97.56 82 ARG A O 1
ATOM 675 N N . TYR A 1 83 ? -4.379 11.315 -20.300 1.00 97.12 83 TYR A N 1
ATOM 676 C CA . TYR A 1 83 ? -3.755 10.317 -21.178 1.00 97.12 83 TYR A CA 1
ATOM 677 C C . TYR A 1 83 ? -4.590 9.047 -21.374 1.00 97.12 83 TYR A C 1
ATOM 679 O O . TYR A 1 83 ? -4.185 8.181 -22.142 1.00 97.12 83 TYR A O 1
ATOM 687 N N . ARG A 1 84 ? -5.751 8.922 -20.711 1.00 97.44 84 ARG A N 1
ATOM 688 C CA . ARG A 1 84 ? -6.619 7.730 -20.764 1.00 97.44 84 ARG A CA 1
ATOM 689 C C . ARG A 1 84 ? -5.895 6.436 -20.387 1.00 97.44 84 ARG A C 1
ATOM 691 O O . ARG A 1 84 ? -6.221 5.370 -20.897 1.00 97.44 84 ARG A O 1
ATOM 698 N N . LEU A 1 85 ? -4.932 6.532 -19.470 1.00 97.44 85 LEU A N 1
ATOM 699 C CA . LEU A 1 85 ? -4.178 5.388 -18.961 1.00 97.44 85 LEU A CA 1
ATOM 700 C C . LEU A 1 85 ? -4.831 4.849 -17.671 1.00 97.44 85 LEU A C 1
ATOM 702 O O . LEU A 1 85 ? -4.817 5.555 -16.660 1.00 97.44 85 LEU A O 1
ATOM 706 N N . PRO A 1 86 ? -5.394 3.623 -17.669 1.00 96.50 86 PRO A N 1
ATOM 707 C CA . PRO A 1 86 ? -6.115 3.047 -16.529 1.00 96.50 86 PRO A CA 1
ATOM 708 C C . PRO A 1 86 ? -5.180 2.276 -15.581 1.00 96.50 86 PRO A C 1
ATOM 710 O O . PRO A 1 86 ? -5.397 1.104 -15.301 1.00 96.50 86 PRO A O 1
ATOM 713 N N . VAL A 1 87 ? -4.082 2.901 -15.152 1.00 97.62 87 VAL A N 1
ATOM 714 C CA . VAL A 1 87 ? -3.041 2.241 -14.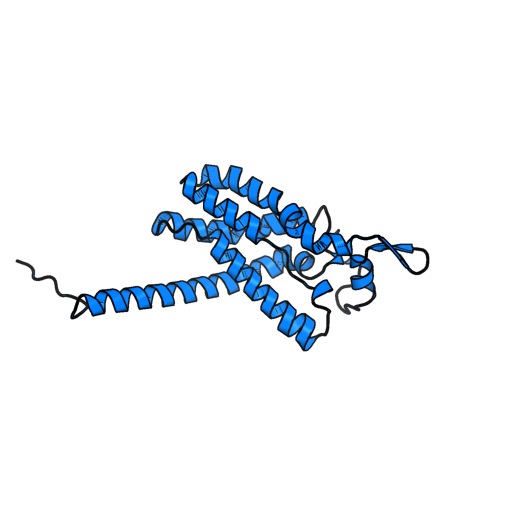332 1.00 97.62 87 VAL A CA 1
ATOM 715 C C . VAL A 1 87 ? -2.565 3.106 -13.163 1.00 97.62 87 VAL A C 1
ATOM 717 O O . VAL A 1 87 ? -1.493 2.874 -12.611 1.00 97.62 87 VAL A O 1
ATOM 720 N N . GLY A 1 88 ? -3.316 4.152 -12.807 1.00 97.75 88 GLY A N 1
ATOM 721 C CA . GLY A 1 88 ? -2.871 5.135 -11.819 1.00 97.75 88 GLY A CA 1
ATOM 722 C C . GLY A 1 88 ? -2.761 4.562 -10.409 1.00 97.75 88 GLY A C 1
ATOM 723 O O . GLY A 1 88 ? -1.772 4.818 -9.714 1.00 97.75 88 GLY A O 1
ATOM 724 N N . ALA A 1 89 ? -3.732 3.743 -10.003 1.00 98.50 89 ALA A N 1
ATOM 725 C CA . ALA A 1 89 ? -3.714 3.098 -8.698 1.00 98.50 89 ALA A CA 1
ATOM 726 C C . ALA A 1 89 ? -2.658 1.995 -8.641 1.00 98.50 89 ALA A C 1
ATOM 728 O O . ALA A 1 89 ? -1.854 1.951 -7.709 1.00 98.50 89 ALA A O 1
ATOM 729 N N . THR A 1 90 ? -2.617 1.150 -9.669 1.00 98.38 90 THR A N 1
ATOM 730 C CA . THR A 1 90 ? -1.687 0.023 -9.760 1.00 98.38 90 THR A CA 1
ATOM 731 C C . THR A 1 90 ? -0.236 0.498 -9.804 1.00 98.38 90 THR A C 1
ATOM 733 O O . THR A 1 90 ? 0.590 -0.034 -9.068 1.00 98.38 90 THR A O 1
ATOM 736 N N . LEU A 1 91 ? 0.084 1.540 -10.585 1.00 98.38 91 LEU A N 1
ATOM 737 C CA . LEU A 1 91 ? 1.428 2.133 -10.617 1.00 98.38 91 LEU A CA 1
ATOM 738 C C . LEU A 1 91 ? 1.846 2.630 -9.231 1.00 98.38 91 LEU A C 1
ATOM 740 O O . LEU A 1 91 ? 2.964 2.359 -8.799 1.00 98.38 91 LEU A O 1
ATOM 744 N N . SER A 1 92 ? 0.942 3.314 -8.524 1.00 98.56 92 SER A N 1
ATOM 745 C CA . SER A 1 92 ? 1.215 3.844 -7.186 1.00 98.56 92 SER A CA 1
ATOM 746 C C . SER A 1 92 ? 1.467 2.726 -6.175 1.00 98.56 92 SER A C 1
ATOM 748 O O . SER A 1 92 ? 2.455 2.758 -5.447 1.00 98.56 92 SER A O 1
ATOM 750 N N . VAL A 1 93 ? 0.610 1.704 -6.149 1.00 98.62 93 VAL A N 1
ATOM 751 C CA . VAL A 1 93 ? 0.734 0.590 -5.201 1.00 98.62 93 VAL A CA 1
ATOM 752 C C . VAL A 1 93 ? 1.944 -0.291 -5.497 1.00 98.62 93 VAL A C 1
ATOM 754 O O . VAL A 1 93 ? 2.656 -0.657 -4.569 1.00 98.62 93 VAL A O 1
ATOM 757 N N . VAL A 1 94 ? 2.244 -0.579 -6.764 1.00 98.50 94 VAL A N 1
ATOM 758 C CA . VAL A 1 94 ? 3.462 -1.323 -7.127 1.00 98.50 94 VAL A CA 1
ATOM 759 C C . VAL A 1 94 ? 4.714 -0.543 -6.723 1.00 98.50 94 VAL A C 1
ATOM 761 O O . VAL A 1 94 ? 5.652 -1.136 -6.193 1.00 98.50 94 VAL A O 1
ATOM 764 N N . ALA A 1 95 ? 4.725 0.778 -6.921 1.00 98.25 95 ALA A N 1
ATOM 765 C CA . ALA A 1 95 ? 5.823 1.633 -6.484 1.00 98.25 95 ALA A CA 1
ATOM 766 C C . ALA A 1 95 ? 6.041 1.558 -4.963 1.00 98.25 95 ALA A C 1
ATOM 768 O O . ALA A 1 95 ? 7.168 1.320 -4.526 1.00 98.25 95 ALA A O 1
ATOM 769 N N . LEU A 1 96 ? 4.969 1.684 -4.171 1.00 98.50 96 LEU A N 1
ATOM 770 C CA . LEU A 1 96 ? 5.023 1.543 -2.713 1.00 98.50 96 LEU A CA 1
ATOM 771 C C . LEU A 1 96 ? 5.544 0.162 -2.301 1.00 98.50 96 LEU A C 1
ATOM 773 O O . LEU A 1 96 ? 6.546 0.080 -1.598 1.00 98.50 96 LEU A O 1
ATOM 777 N N . MET A 1 97 ? 4.921 -0.910 -2.797 1.00 98.06 97 MET A N 1
ATOM 778 C CA . MET A 1 97 ? 5.265 -2.277 -2.401 1.00 98.06 97 MET A CA 1
ATOM 779 C C . MET A 1 97 ? 6.712 -2.629 -2.761 1.00 98.06 97 MET A C 1
ATOM 781 O O . MET A 1 97 ? 7.389 -3.281 -1.975 1.00 98.06 97 MET A O 1
ATOM 785 N N . ILE A 1 98 ? 7.226 -2.190 -3.917 1.00 98.31 98 ILE A N 1
ATOM 786 C CA . ILE A 1 98 ? 8.642 -2.390 -4.268 1.00 98.31 98 ILE A CA 1
ATOM 787 C C . ILE A 1 98 ? 9.550 -1.653 -3.276 1.00 98.31 98 ILE A C 1
ATOM 789 O O . ILE A 1 98 ? 10.517 -2.239 -2.790 1.00 98.31 98 ILE A O 1
ATOM 793 N N . GLY A 1 99 ? 9.237 -0.395 -2.951 1.00 98.00 99 GLY A N 1
ATOM 794 C CA . GLY A 1 99 ? 9.987 0.380 -1.961 1.00 98.00 99 GLY A CA 1
ATOM 795 C C . GLY A 1 99 ? 9.993 -0.279 -0.579 1.00 98.00 99 GLY A C 1
ATOM 796 O O . GLY A 1 99 ? 11.046 -0.383 0.055 1.00 98.00 99 GLY A O 1
ATOM 797 N N . GLU A 1 100 ? 8.841 -0.782 -0.141 1.00 98.50 100 GLU A N 1
ATOM 798 C CA . GLU A 1 100 ? 8.702 -1.508 1.116 1.00 98.50 100 GLU A CA 1
ATOM 799 C C . GLU A 1 100 ? 9.505 -2.803 1.093 1.00 98.50 100 GLU A C 1
ATOM 801 O O . GLU A 1 100 ? 10.362 -2.982 1.952 1.00 98.50 100 GLU A O 1
ATOM 806 N N . TRP A 1 101 ? 9.308 -3.675 0.102 1.00 98.62 101 TRP A N 1
ATOM 807 C CA . TRP A 1 101 ? 10.009 -4.958 0.013 1.00 98.62 101 TRP A CA 1
ATOM 808 C C . TRP A 1 101 ? 11.530 -4.805 -0.036 1.00 98.62 101 TRP A C 1
ATOM 810 O O . TRP A 1 101 ? 12.226 -5.554 0.652 1.00 98.62 101 TRP A O 1
ATOM 820 N N . ILE A 1 102 ? 12.055 -3.818 -0.777 1.00 98.44 102 ILE A N 1
ATOM 821 C CA . ILE A 1 102 ? 13.491 -3.498 -0.766 1.00 98.44 102 ILE A CA 1
ATOM 822 C C . ILE A 1 102 ? 13.939 -3.178 0.664 1.00 98.44 102 ILE A C 1
ATOM 824 O O . ILE A 1 102 ? 14.928 -3.735 1.138 1.00 98.44 102 ILE A O 1
ATOM 828 N N . ASN A 1 103 ? 13.195 -2.327 1.373 1.00 98.38 103 ASN A N 1
ATOM 829 C CA . ASN A 1 103 ? 13.530 -1.938 2.737 1.00 98.38 103 ASN A CA 1
ATOM 830 C C . ASN A 1 103 ? 13.405 -3.102 3.740 1.00 98.38 103 ASN A C 1
ATOM 832 O O . ASN A 1 103 ? 14.293 -3.293 4.572 1.00 98.38 103 ASN A O 1
ATOM 836 N N . ARG A 1 104 ? 12.343 -3.915 3.659 1.00 98.00 104 ARG A N 1
ATOM 837 C CA . ARG A 1 104 ? 12.141 -5.059 4.565 1.00 98.00 104 ARG A CA 1
ATOM 838 C C . ARG A 1 104 ? 13.228 -6.110 4.374 1.00 98.00 104 ARG A C 1
ATOM 840 O O . ARG A 1 104 ? 13.765 -6.632 5.345 1.00 98.00 104 ARG A O 1
ATOM 847 N N . TYR A 1 105 ? 13.599 -6.390 3.129 1.00 98.31 105 TYR A N 1
ATOM 848 C CA . TYR A 1 105 ? 14.591 -7.417 2.847 1.00 98.31 105 TYR A CA 1
ATOM 849 C C . TYR A 1 105 ? 16.024 -6.946 3.122 1.00 98.31 105 TYR A C 1
ATOM 851 O O . TYR A 1 105 ? 16.776 -7.646 3.794 1.00 98.31 105 TYR A O 1
ATOM 859 N N . MET A 1 106 ? 16.410 -5.762 2.635 1.00 98.31 106 MET A N 1
ATOM 860 C CA . MET A 1 106 ? 17.797 -5.292 2.736 1.00 98.31 106 MET A CA 1
ATOM 861 C C . MET A 1 106 ? 18.126 -4.701 4.110 1.00 98.31 106 MET A C 1
ATOM 863 O O . MET A 1 106 ? 19.239 -4.894 4.589 1.00 98.31 106 MET A O 1
ATOM 867 N N . ASN A 1 107 ? 17.175 -4.014 4.758 1.00 97.88 107 ASN A N 1
ATOM 868 C CA . ASN A 1 107 ? 17.412 -3.365 6.050 1.00 97.88 107 ASN A CA 1
ATOM 869 C C . ASN A 1 107 ? 16.858 -4.188 7.217 1.00 97.88 107 ASN A C 1
ATOM 871 O O . ASN A 1 107 ? 17.645 -4.655 8.035 1.00 97.88 107 ASN A O 1
ATOM 875 N N . PHE A 1 108 ? 15.537 -4.407 7.292 1.00 98.06 108 PHE A N 1
ATOM 876 C CA . PHE A 1 108 ? 14.935 -5.089 8.454 1.00 98.06 108 PHE A CA 1
ATOM 877 C C . PHE A 1 108 ? 15.502 -6.500 8.633 1.00 98.06 108 PHE A C 1
ATOM 879 O O . PHE A 1 108 ? 15.878 -6.886 9.734 1.00 98.06 108 PHE A O 1
ATOM 886 N N . TRP A 1 109 ? 15.593 -7.262 7.546 1.00 98.12 109 TRP A N 1
ATOM 887 C CA . TRP A 1 109 ? 16.232 -8.570 7.566 1.00 98.12 109 TRP A CA 1
ATOM 888 C C . TRP A 1 109 ? 17.749 -8.472 7.371 1.00 98.12 109 TRP A C 1
ATOM 890 O O . TRP A 1 109 ? 18.506 -8.927 8.222 1.00 98.12 109 TRP A O 1
ATOM 900 N N . GLY A 1 110 ? 18.208 -7.868 6.273 1.00 97.94 110 GLY A N 1
ATOM 901 C CA . GLY A 1 110 ? 19.619 -7.911 5.879 1.00 97.94 110 GLY A CA 1
ATOM 902 C C . GLY A 1 110 ? 20.589 -7.202 6.829 1.00 97.94 110 GLY A C 1
ATOM 903 O O . GLY A 1 110 ? 21.735 -7.633 6.939 1.00 97.94 110 GLY A O 1
ATOM 904 N N . TRP A 1 111 ? 20.149 -6.151 7.527 1.00 98.25 111 TRP A N 1
ATOM 905 C CA . TRP A 1 111 ? 20.999 -5.386 8.444 1.00 98.25 111 TRP A CA 1
ATOM 906 C C . TRP A 1 111 ? 20.657 -5.617 9.920 1.00 98.25 111 TRP A C 1
ATOM 908 O O . TRP A 1 111 ? 21.570 -5.722 10.740 1.00 98.25 111 TRP A O 1
ATOM 918 N N . THR A 1 112 ? 19.369 -5.711 10.270 1.00 97.06 112 THR A N 1
ATOM 919 C CA . THR A 1 112 ? 18.918 -5.837 11.670 1.00 97.06 112 THR A CA 1
ATOM 920 C C . THR A 1 112 ? 18.350 -7.210 12.035 1.00 97.06 112 THR A C 1
ATOM 922 O O . THR A 1 112 ? 17.991 -7.427 13.191 1.00 97.06 112 THR A O 1
ATOM 925 N N . TYR A 1 113 ? 18.358 -8.166 11.100 1.00 97.62 113 TYR A N 1
ATOM 926 C CA . TYR A 1 113 ? 18.061 -9.587 11.321 1.00 97.62 113 TYR A CA 1
ATOM 927 C C . TYR A 1 113 ? 16.649 -9.903 11.839 1.00 97.62 113 TYR A C 1
ATOM 929 O O . TYR A 1 113 ? 16.413 -10.992 12.367 1.00 97.62 113 TYR A O 1
ATOM 937 N N . PHE A 1 114 ? 15.678 -9.004 11.646 1.00 98.00 114 PHE A N 1
ATOM 938 C CA . PHE A 1 114 ? 14.268 -9.331 11.851 1.00 98.00 114 PHE A CA 1
ATOM 939 C C . PHE A 1 114 ? 13.793 -10.275 10.744 1.00 98.00 114 PHE A C 1
ATOM 941 O O . PHE A 1 114 ? 13.916 -9.934 9.565 1.00 98.00 114 PHE A O 1
ATOM 948 N N . PRO A 1 115 ? 13.226 -11.446 11.078 1.00 97.88 115 PRO A N 1
ATOM 949 C CA . PRO A 1 115 ? 12.721 -12.372 10.075 1.00 97.88 115 PRO A CA 1
ATOM 950 C C . PRO A 1 115 ? 11.742 -11.717 9.098 1.00 97.88 115 PRO A C 1
ATOM 952 O O . PRO A 1 115 ? 10.845 -10.975 9.486 1.00 97.88 115 PRO A O 1
ATOM 955 N N . VAL A 1 116 ? 11.826 -12.057 7.816 1.00 98.12 116 VAL A N 1
ATOM 956 C CA . VAL A 1 116 ? 10.913 -11.477 6.814 1.00 98.12 116 VAL A CA 1
ATOM 957 C C . VAL A 1 116 ? 9.440 -11.784 7.134 1.00 98.12 116 VAL A C 1
ATOM 959 O O . VAL A 1 116 ? 8.558 -10.977 6.852 1.00 98.12 116 VAL A O 1
ATOM 962 N N . ASN A 1 117 ? 9.160 -12.912 7.794 1.00 96.69 117 ASN A N 1
ATOM 963 C CA . ASN A 1 117 ? 7.812 -13.286 8.222 1.00 96.69 117 ASN A CA 1
ATOM 964 C C . ASN A 1 117 ? 7.287 -12.523 9.457 1.00 96.69 117 ASN A C 1
ATOM 966 O O . ASN A 1 117 ? 6.141 -12.769 9.817 1.00 96.69 117 ASN A O 1
ATOM 970 N N . ILE A 1 118 ? 8.070 -11.640 10.098 1.00 96.75 118 ILE A N 1
ATOM 971 C CA . ILE A 1 118 ? 7.567 -10.654 11.080 1.00 96.75 118 ILE A CA 1
ATOM 972 C C . ILE A 1 118 ? 7.359 -9.275 10.438 1.00 96.75 118 ILE A C 1
ATOM 974 O O . ILE A 1 118 ? 6.521 -8.506 10.905 1.00 96.75 118 ILE A O 1
ATOM 978 N N . CYS A 1 119 ? 8.099 -8.959 9.367 1.00 97.50 119 CYS A N 1
ATOM 979 C CA . CYS A 1 119 ? 8.179 -7.601 8.830 1.00 97.50 119 CYS A CA 1
ATOM 980 C C . CYS A 1 119 ? 7.674 -7.409 7.395 1.00 97.50 119 CYS A C 1
ATOM 982 O O . CYS A 1 119 ? 7.956 -6.378 6.783 1.00 97.50 119 CYS A O 1
ATOM 984 N N . PHE A 1 120 ? 6.921 -8.357 6.836 1.00 98.31 120 PHE A N 1
ATOM 985 C CA . PHE A 1 120 ? 6.355 -8.212 5.491 1.00 98.31 120 PHE A CA 1
ATOM 986 C C . PHE A 1 120 ? 5.299 -7.087 5.409 1.00 98.31 120 PHE A C 1
ATOM 988 O O . PHE A 1 120 ? 4.557 -6.867 6.376 1.00 98.31 120 PHE A O 1
ATOM 995 N N . PRO A 1 121 ? 5.218 -6.380 4.264 1.00 98.31 121 PRO A N 1
ATOM 996 C CA . PRO A 1 121 ? 4.271 -5.287 4.064 1.00 98.31 121 PRO A CA 1
ATOM 997 C C . PRO A 1 121 ? 2.842 -5.776 3.806 1.00 98.31 121 PRO A C 1
ATOM 999 O O . PRO A 1 121 ? 2.616 -6.945 3.477 1.00 98.31 121 PRO A O 1
ATOM 1002 N N . SER A 1 122 ? 1.869 -4.873 3.918 1.00 98.38 122 SER A N 1
ATOM 1003 C CA . SER A 1 122 ? 0.480 -5.162 3.550 1.00 98.38 122 SER A CA 1
ATOM 1004 C C . SER A 1 122 ? 0.312 -5.288 2.033 1.00 98.38 122 SER A C 1
ATOM 1006 O O . SER A 1 122 ? 0.948 -4.610 1.230 1.00 98.38 122 SER A O 1
ATOM 1008 N N . ASN A 1 123 ? -0.612 -6.144 1.617 1.00 98.31 123 ASN A N 1
ATOM 1009 C CA . ASN A 1 123 ? -1.010 -6.309 0.230 1.00 98.31 123 ASN A CA 1
ATOM 1010 C C . ASN A 1 123 ? -2.129 -5.321 -0.134 1.00 98.31 123 ASN A C 1
ATOM 1012 O O . ASN A 1 123 ? -3.275 -5.487 0.283 1.00 98.31 123 ASN A O 1
ATOM 1016 N N . LEU A 1 124 ? -1.802 -4.311 -0.941 1.00 98.50 124 LEU A N 1
ATOM 1017 C CA . LEU A 1 124 ? -2.746 -3.288 -1.419 1.00 98.50 124 LEU A CA 1
ATOM 1018 C C . LEU A 1 124 ? -3.183 -3.510 -2.880 1.00 98.50 124 LEU A C 1
ATOM 1020 O O . LEU A 1 124 ? -4.051 -2.806 -3.401 1.00 98.50 124 LEU A O 1
ATOM 1024 N N . LEU A 1 125 ? -2.588 -4.495 -3.559 1.00 98.38 125 LEU A N 1
ATOM 1025 C CA . LEU A 1 125 ? -2.745 -4.691 -4.998 1.00 98.38 125 LEU A CA 1
ATOM 1026 C C . LEU A 1 125 ? -4.184 -5.035 -5.438 1.00 98.38 125 LEU A C 1
ATOM 1028 O O . LEU A 1 125 ? -4.624 -4.473 -6.443 1.00 98.38 125 LEU A O 1
ATOM 1032 N N . PRO A 1 126 ? -4.959 -5.881 -4.720 1.00 98.50 126 PRO A N 1
ATOM 1033 C CA . PRO A 1 126 ? -6.334 -6.190 -5.118 1.00 98.50 126 PRO A CA 1
ATOM 1034 C C . PRO A 1 126 ? -7.223 -4.944 -5.200 1.00 98.50 126 PRO A C 1
ATOM 1036 O O . PRO A 1 126 ? -7.947 -4.761 -6.178 1.00 98.50 126 PRO A O 1
ATOM 1039 N N . GLY A 1 127 ? -7.124 -4.059 -4.201 1.00 98.25 127 GLY A N 1
ATOM 1040 C CA . GLY A 1 127 ? -7.864 -2.800 -4.174 1.00 98.25 127 GLY A CA 1
ATOM 1041 C C . GLY A 1 127 ? -7.459 -1.877 -5.322 1.00 98.25 127 GLY A C 1
ATOM 1042 O O . GLY A 1 127 ? -8.326 -1.310 -5.981 1.00 98.25 127 GLY A O 1
ATOM 1043 N N . ALA A 1 128 ? -6.158 -1.768 -5.608 1.00 98.62 128 ALA A N 1
ATOM 1044 C CA . ALA A 1 128 ? -5.643 -0.922 -6.685 1.00 98.62 128 ALA A CA 1
ATOM 1045 C C . ALA A 1 128 ? -6.159 -1.335 -8.072 1.00 98.62 128 ALA A C 1
ATOM 1047 O O . ALA A 1 128 ? -6.622 -0.485 -8.833 1.00 98.62 128 ALA A O 1
ATOM 1048 N N . ILE A 1 129 ? -6.143 -2.637 -8.375 1.00 98.69 129 ILE A N 1
ATOM 1049 C CA . ILE A 1 129 ? -6.640 -3.165 -9.653 1.00 98.69 129 ILE A CA 1
ATOM 1050 C C . ILE A 1 129 ? -8.133 -2.864 -9.804 1.00 98.69 129 ILE A C 1
ATOM 1052 O O . ILE A 1 129 ? -8.565 -2.356 -10.838 1.00 98.69 129 ILE A O 1
ATOM 1056 N N . VAL A 1 130 ? -8.931 -3.145 -8.769 1.00 98.69 130 VAL A N 1
ATOM 1057 C CA . VAL A 1 130 ? -10.379 -2.897 -8.810 1.00 98.69 130 VAL A CA 1
ATOM 1058 C C . VAL A 1 130 ? -10.681 -1.403 -8.946 1.00 98.69 130 VAL A C 1
ATOM 1060 O O . VAL A 1 130 ? -11.570 -1.033 -9.713 1.00 98.69 130 VAL A O 1
ATOM 1063 N N . LEU A 1 131 ? -9.910 -0.538 -8.282 1.00 98.69 131 LEU A N 1
ATOM 1064 C CA . LEU A 1 131 ? -10.046 0.914 -8.391 1.00 98.69 131 LEU A CA 1
ATOM 1065 C C . LEU A 1 131 ? -9.775 1.414 -9.821 1.00 98.69 131 LEU A C 1
ATOM 1067 O O . LEU A 1 131 ? -10.550 2.215 -10.345 1.00 98.69 131 LEU A O 1
ATOM 1071 N N . ASP A 1 132 ? -8.708 0.933 -10.467 1.00 98.69 132 ASP A N 1
ATOM 1072 C CA . ASP A 1 132 ? -8.386 1.270 -11.861 1.00 98.69 132 ASP A CA 1
ATOM 1073 C C . ASP A 1 132 ? -9.458 0.753 -12.838 1.00 98.69 132 ASP A C 1
ATOM 1075 O O . ASP A 1 132 ? -9.881 1.481 -13.738 1.00 98.69 132 ASP A O 1
ATOM 1079 N N . VAL A 1 133 ? -9.952 -0.475 -12.643 1.00 98.62 133 VAL A N 1
ATOM 1080 C CA . VAL A 1 133 ? -10.983 -1.078 -13.507 1.00 98.62 133 VAL A CA 1
ATOM 1081 C C . VAL A 1 133 ? -12.318 -0.340 -13.391 1.00 98.62 133 VAL A C 1
ATOM 1083 O O . VAL A 1 133 ? -12.954 -0.075 -14.413 1.00 98.62 133 VAL A O 1
ATOM 1086 N N . ILE A 1 134 ? -12.741 0.043 -12.183 1.00 98.56 134 ILE A N 1
ATOM 1087 C CA . ILE A 1 134 ? -13.967 0.833 -11.985 1.00 98.56 134 ILE A CA 1
ATOM 1088 C C . ILE A 1 134 ? -13.856 2.183 -12.700 1.00 98.56 134 ILE A C 1
ATOM 1090 O O . ILE A 1 134 ? -14.800 2.586 -13.385 1.00 98.56 134 ILE A O 1
ATOM 1094 N N . LEU A 1 135 ? -12.705 2.856 -12.599 1.00 98.50 135 LEU A N 1
ATOM 1095 C CA . LEU A 1 135 ? -12.475 4.119 -13.299 1.00 98.50 135 LEU A CA 1
ATOM 1096 C C . LEU A 1 135 ? -12.495 3.941 -14.817 1.00 98.50 135 LEU A C 1
ATOM 1098 O O . LEU A 1 135 ? -13.112 4.741 -15.520 1.00 98.50 135 LEU A O 1
ATOM 1102 N N . MET A 1 136 ? -11.859 2.882 -15.317 1.00 98.19 136 MET A N 1
ATOM 1103 C CA . MET A 1 136 ? -11.793 2.580 -16.742 1.00 98.19 136 MET A CA 1
ATOM 1104 C C . MET A 1 136 ? -13.177 2.303 -17.338 1.00 98.19 136 MET A C 1
ATOM 1106 O O . MET A 1 136 ? -13.517 2.862 -18.379 1.00 98.19 136 MET A O 1
ATOM 1110 N N . LEU A 1 137 ? -13.975 1.453 -16.684 1.00 98.19 137 LEU A N 1
ATOM 1111 C CA . LEU A 1 137 ? -15.299 1.051 -17.167 1.00 98.19 137 LEU A CA 1
ATOM 1112 C C . LEU A 1 137 ? -16.344 2.151 -16.969 1.00 98.19 137 LEU A C 1
ATOM 1114 O O . LEU A 1 137 ? -17.191 2.370 -17.831 1.00 98.19 137 LEU A O 1
ATOM 1118 N N . GLY A 1 138 ? -16.290 2.843 -15.831 1.00 97.06 138 GLY A N 1
ATOM 1119 C CA . GLY A 1 138 ? -17.252 3.881 -15.486 1.00 97.06 138 GLY A CA 1
ATOM 1120 C C . GLY A 1 138 ? -16.953 5.242 -16.102 1.00 97.06 138 GLY A C 1
ATOM 1121 O O . GLY A 1 138 ? -17.863 6.061 -16.216 1.00 97.06 138 GLY A O 1
ATOM 1122 N N . ASN A 1 139 ? -15.687 5.515 -16.444 1.00 97.56 139 ASN A N 1
ATOM 1123 C CA . ASN A 1 139 ? -15.188 6.819 -16.890 1.00 97.56 139 ASN A CA 1
ATOM 1124 C C . ASN A 1 139 ? -15.743 7.992 -16.051 1.00 97.56 139 ASN A C 1
ATOM 1126 O O . ASN A 1 139 ? -16.075 9.059 -16.568 1.00 97.56 139 ASN A O 1
ATOM 1130 N N . SER A 1 140 ? -15.894 7.775 -14.743 1.00 97.69 140 SER A N 1
ATOM 1131 C CA . SER A 1 140 ? -16.564 8.695 -13.827 1.00 97.69 140 SER A CA 1
ATOM 1132 C C . SER A 1 140 ? -15.809 8.759 -12.509 1.00 97.69 140 SER A C 1
ATOM 1134 O O . SER A 1 140 ? -15.639 7.750 -11.817 1.00 97.69 140 SER A O 1
ATOM 1136 N N . MET A 1 141 ? -15.376 9.970 -12.151 1.00 97.06 141 MET A N 1
ATOM 1137 C CA . MET A 1 141 ? -14.695 10.224 -10.882 1.00 97.06 141 MET A CA 1
ATOM 1138 C C . MET A 1 141 ? -15.619 9.930 -9.701 1.00 97.06 141 MET A C 1
ATOM 1140 O O . MET A 1 141 ? -15.208 9.268 -8.756 1.00 97.06 141 MET A O 1
ATOM 1144 N N . THR A 1 142 ? -16.879 10.366 -9.770 1.00 98.38 142 THR A N 1
ATOM 1145 C CA . THR A 1 142 ? -17.854 10.175 -8.689 1.00 98.38 142 THR A CA 1
ATOM 1146 C C . THR A 1 142 ? -18.169 8.699 -8.467 1.00 98.38 142 THR A C 1
ATOM 1148 O O . THR A 1 142 ? -18.201 8.251 -7.323 1.00 98.38 142 THR A O 1
ATOM 1151 N N . LEU A 1 143 ? -18.338 7.924 -9.545 1.00 98.31 143 LEU A N 1
ATOM 1152 C CA . LEU A 1 143 ? -18.562 6.481 -9.429 1.00 98.31 143 LEU A CA 1
ATOM 1153 C C . LEU A 1 143 ? -17.355 5.787 -8.787 1.00 98.31 143 LEU A C 1
ATOM 1155 O O . LEU A 1 143 ? -17.521 4.976 -7.880 1.00 98.31 143 LEU A O 1
ATOM 1159 N N . THR A 1 144 ? -16.147 6.140 -9.228 1.00 98.44 144 THR A N 1
ATOM 1160 C CA . THR A 1 144 ? -14.896 5.582 -8.695 1.00 98.44 144 THR A CA 1
ATOM 1161 C C . THR A 1 144 ? -14.697 5.954 -7.229 1.00 98.44 144 THR A C 1
ATOM 1163 O O . THR A 1 144 ? -14.311 5.107 -6.435 1.00 98.44 144 THR A O 1
ATOM 1166 N N . ALA A 1 145 ? -15.019 7.187 -6.836 1.00 98.38 145 ALA A N 1
ATOM 1167 C CA . ALA A 1 145 ? -14.909 7.624 -5.449 1.00 98.38 145 ALA A CA 1
ATOM 1168 C C . ALA A 1 145 ? -15.828 6.818 -4.517 1.00 98.38 145 ALA A C 1
ATOM 1170 O O . ALA A 1 145 ? -15.393 6.383 -3.456 1.00 98.38 145 ALA A O 1
ATOM 1171 N N . VAL A 1 146 ? -17.080 6.580 -4.924 1.00 98.50 146 VAL A N 1
ATOM 1172 C CA . VAL A 1 146 ? -18.055 5.851 -4.099 1.00 98.50 146 VAL A CA 1
ATOM 1173 C C . VAL A 1 146 ? -17.812 4.344 -4.154 1.00 98.50 146 VAL A C 1
ATOM 1175 O O . VAL A 1 146 ? -17.507 3.723 -3.140 1.00 98.50 146 VAL A O 1
ATOM 1178 N N . VAL A 1 147 ? -17.936 3.741 -5.339 1.00 98.56 147 VAL A N 1
ATOM 1179 C CA . VAL A 1 147 ? -17.870 2.281 -5.504 1.00 98.56 147 VAL A CA 1
ATOM 1180 C C . VAL A 1 147 ? -16.433 1.793 -5.394 1.00 98.56 147 VAL A C 1
ATOM 1182 O O . VAL A 1 147 ? -16.166 0.803 -4.720 1.00 98.56 147 VAL A O 1
ATOM 1185 N N . GLY A 1 148 ? -15.500 2.502 -6.024 1.00 98.38 148 GLY A N 1
ATOM 1186 C CA . GLY A 1 148 ? -14.083 2.165 -5.968 1.00 98.38 148 GLY A CA 1
ATOM 1187 C C . GLY A 1 148 ? -13.479 2.402 -4.586 1.00 98.38 148 GLY A C 1
ATOM 1188 O O . GLY A 1 148 ? -12.767 1.532 -4.098 1.00 98.38 148 GLY A O 1
ATOM 1189 N N . GLY A 1 149 ? -13.825 3.504 -3.912 1.00 98.25 149 GLY A N 1
ATOM 1190 C CA . GLY A 1 149 ? -13.415 3.747 -2.526 1.00 98.25 149 GLY A CA 1
ATOM 1191 C C . GLY A 1 149 ? -13.917 2.666 -1.565 1.00 98.25 149 GLY A C 1
ATOM 1192 O O . GLY A 1 149 ? -13.138 2.125 -0.780 1.00 98.25 149 GLY A O 1
ATOM 1193 N N . LEU A 1 150 ? -15.194 2.279 -1.681 1.00 98.50 150 LEU A N 1
ATOM 1194 C CA . LEU A 1 150 ? -15.762 1.178 -0.898 1.00 98.50 150 LEU A CA 1
ATOM 1195 C C . LEU A 1 150 ? -15.057 -0.153 -1.195 1.00 98.50 150 LEU A C 1
ATOM 1197 O O . LEU A 1 150 ? -14.677 -0.869 -0.269 1.00 98.50 150 LEU A O 1
ATOM 1201 N N . ALA A 1 151 ? -14.854 -0.480 -2.473 1.00 98.38 151 ALA A N 1
ATOM 1202 C CA . ALA A 1 151 ? -14.179 -1.707 -2.880 1.00 98.38 151 ALA A CA 1
ATOM 1203 C C . ALA A 1 151 ? -12.735 -1.762 -2.364 1.00 98.38 151 ALA A C 1
ATOM 1205 O O . ALA A 1 151 ? -12.310 -2.794 -1.851 1.00 98.38 151 ALA A O 1
ATOM 1206 N N . TYR A 1 152 ? -12.001 -0.651 -2.441 1.00 98.56 152 TYR A N 1
ATOM 1207 C CA . TYR A 1 152 ? -10.621 -0.555 -1.971 1.00 98.56 152 TYR A CA 1
ATOM 1208 C C . TYR A 1 152 ? -10.506 -0.882 -0.473 1.00 98.56 152 TYR A C 1
ATOM 1210 O O . TYR A 1 152 ? -9.645 -1.665 -0.079 1.00 98.56 152 TYR A O 1
ATOM 1218 N N . GLY A 1 153 ? -11.422 -0.355 0.349 1.00 98.19 153 GLY A N 1
ATOM 1219 C CA . GLY A 1 153 ? -11.489 -0.674 1.778 1.00 98.19 153 GLY A CA 1
ATOM 1220 C C . GLY A 1 153 ? -11.904 -2.120 2.060 1.00 98.19 153 GLY A C 1
ATOM 1221 O O . GLY A 1 153 ? -11.228 -2.827 2.806 1.00 98.19 153 GLY A O 1
ATOM 1222 N N . LEU A 1 154 ? -12.990 -2.595 1.442 1.00 98.50 154 LEU A N 1
ATOM 1223 C CA . LEU A 1 154 ? -13.536 -3.931 1.715 1.00 98.50 154 LEU A CA 1
ATOM 1224 C C . LEU A 1 154 ? -12.627 -5.072 1.242 1.00 9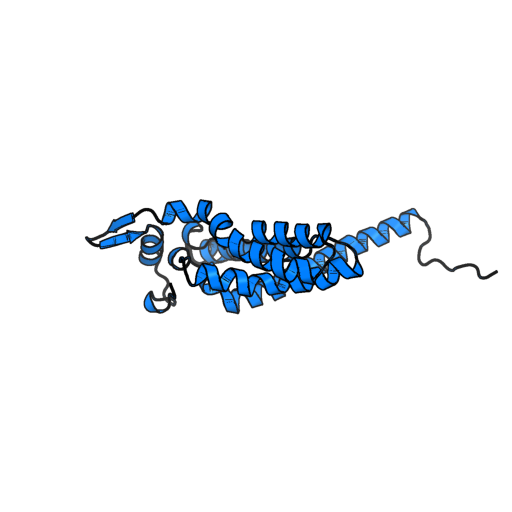8.50 154 LEU A C 1
ATOM 1226 O O . LEU A 1 154 ? -12.638 -6.146 1.838 1.00 98.50 154 LEU A O 1
ATOM 1230 N N . LEU A 1 155 ? -11.841 -4.856 0.185 1.00 98.62 155 LEU A N 1
ATOM 1231 C CA . LEU A 1 155 ? -10.918 -5.861 -0.347 1.00 98.62 155 LEU A CA 1
ATOM 1232 C C . LEU A 1 155 ? -9.610 -5.957 0.438 1.00 98.62 155 LEU A C 1
ATOM 1234 O O . LEU A 1 155 ? -8.868 -6.919 0.243 1.00 98.62 155 LEU A O 1
ATOM 1238 N N . PHE A 1 156 ? -9.328 -5.007 1.330 1.00 98.69 156 PHE A N 1
ATOM 1239 C CA . PHE A 1 156 ? -8.063 -4.957 2.051 1.00 98.69 156 PHE A CA 1
ATOM 1240 C C . PHE A 1 156 ? -7.834 -6.190 2.930 1.00 98.69 156 PHE A C 1
ATOM 1242 O O . PHE A 1 156 ? -6.873 -6.933 2.721 1.00 98.69 156 PHE A O 1
ATOM 1249 N N . TYR A 1 157 ? -8.727 -6.454 3.888 1.00 98.56 157 TYR A N 1
ATOM 1250 C CA . TYR A 1 157 ? -8.555 -7.586 4.801 1.00 98.56 157 TYR A CA 1
ATOM 1251 C C . TYR A 1 157 ? -8.638 -8.943 4.078 1.00 98.56 157 TYR A C 1
ATOM 1253 O O . TYR A 1 157 ? -7.734 -9.757 4.269 1.00 98.56 157 TYR A O 1
ATOM 1261 N N . PRO A 1 158 ? -9.607 -9.195 3.170 1.00 98.62 158 PRO A N 1
ATOM 1262 C CA . PRO A 1 158 ? -9.619 -10.417 2.363 1.00 98.62 158 PRO A CA 1
ATOM 1263 C C . PRO A 1 158 ? -8.359 -10.603 1.508 1.00 98.62 158 PRO A C 1
ATOM 1265 O O . PRO A 1 158 ? -7.878 -11.724 1.367 1.00 98.62 158 PRO A O 1
ATOM 1268 N N . GLY A 1 159 ? -7.796 -9.517 0.966 1.00 98.25 159 GLY A N 1
ATOM 1269 C CA . GLY A 1 159 ? -6.570 -9.545 0.163 1.00 98.25 159 GLY A CA 1
ATOM 1270 C C . GLY A 1 159 ? -5.302 -9.864 0.959 1.00 98.25 159 GLY A C 1
ATOM 1271 O O . GLY A 1 159 ? -4.303 -10.284 0.373 1.00 98.25 159 GLY A O 1
ATOM 1272 N N . ASN A 1 160 ? -5.341 -9.696 2.282 1.00 98.62 160 ASN A N 1
ATOM 1273 C CA . ASN A 1 160 ? -4.223 -9.984 3.177 1.00 98.62 160 ASN A CA 1
ATOM 1274 C C . ASN A 1 160 ? -4.411 -11.254 4.008 1.00 98.62 160 ASN A C 1
ATOM 1276 O O . ASN A 1 160 ? -3.421 -11.870 4.402 1.00 98.62 160 ASN A O 1
ATOM 1280 N N . TRP A 1 161 ? -5.654 -11.663 4.267 1.00 98.50 161 TRP A N 1
ATOM 1281 C CA . TRP A 1 161 ? -5.974 -12.810 5.114 1.00 98.50 161 TRP A CA 1
ATOM 1282 C C . TRP A 1 161 ? -5.187 -14.084 4.759 1.00 98.50 161 TRP A C 1
ATOM 1284 O O . TRP A 1 161 ? -4.632 -14.681 5.678 1.00 98.50 161 TRP A O 1
ATOM 1294 N N . PRO A 1 162 ? -5.014 -14.474 3.476 1.00 98.44 162 PRO A N 1
ATOM 1295 C CA . PRO A 1 162 ? -4.218 -15.654 3.124 1.00 98.44 162 PRO A CA 1
ATOM 1296 C C . PRO A 1 162 ? -2.762 -15.615 3.614 1.00 98.44 162 PRO A C 1
ATOM 1298 O O . PRO A 1 162 ? -2.166 -16.666 3.829 1.00 98.44 162 PRO A O 1
ATOM 1301 N N . VAL A 1 163 ? -2.193 -14.419 3.793 1.00 98.00 163 VAL A N 1
ATOM 1302 C CA . VAL A 1 163 ? -0.813 -14.222 4.256 1.00 98.00 163 VAL A CA 1
ATOM 1303 C C . VAL A 1 163 ? -0.737 -14.240 5.783 1.00 98.00 163 VAL A C 1
ATOM 1305 O O . VAL A 1 163 ? 0.166 -14.855 6.345 1.00 98.00 163 VAL A O 1
ATOM 1308 N N . ILE A 1 164 ? -1.683 -13.586 6.467 1.00 98.00 164 ILE A N 1
ATOM 1309 C CA . ILE A 1 164 ? -1.639 -13.413 7.931 1.00 98.00 164 ILE A CA 1
ATOM 1310 C C . ILE A 1 164 ? -2.333 -14.534 8.714 1.00 98.00 164 ILE A C 1
ATOM 1312 O O . ILE A 1 164 ? -2.030 -14.721 9.892 1.00 98.00 164 ILE A O 1
ATOM 1316 N N . ALA A 1 165 ? -3.248 -15.290 8.099 1.00 98.19 165 ALA A N 1
ATOM 1317 C CA . ALA A 1 165 ? -4.024 -16.330 8.778 1.00 98.19 165 ALA A CA 1
ATOM 1318 C C . ALA A 1 165 ? -3.160 -17.388 9.491 1.00 98.19 165 ALA A C 1
ATOM 1320 O O . ALA A 1 165 ? -3.479 -17.713 10.636 1.00 98.19 165 ALA A O 1
ATOM 1321 N N . PRO A 1 166 ? -2.044 -17.884 8.909 1.00 98.25 166 PRO A N 1
ATOM 1322 C CA . PRO A 1 166 ? -1.171 -18.829 9.605 1.00 98.25 166 PRO A CA 1
ATOM 1323 C C . PRO A 1 166 ? -0.614 -18.282 10.923 1.00 98.25 166 PRO A C 1
ATOM 1325 O O . PRO A 1 166 ? -0.373 -19.052 11.844 1.00 98.25 166 PRO A O 1
ATOM 1328 N N . LEU A 1 167 ? -0.444 -16.962 11.039 1.00 98.12 167 LEU A N 1
ATOM 1329 C CA . LEU A 1 167 ? 0.098 -16.319 12.237 1.00 98.12 167 LEU A CA 1
ATOM 1330 C C . LEU A 1 167 ? -0.949 -16.109 13.341 1.00 98.12 167 LEU A C 1
ATOM 1332 O O . LEU A 1 167 ? -0.594 -15.770 14.465 1.00 98.12 167 LEU A O 1
ATOM 1336 N N . HIS A 1 168 ? -2.229 -16.334 13.041 1.00 97.88 168 HIS A N 1
ATOM 1337 C CA . HIS A 1 168 ? -3.335 -16.198 13.993 1.00 97.88 168 HIS A CA 1
ATOM 1338 C C . HIS A 1 168 ? -3.700 -17.519 14.686 1.00 97.88 168 HIS A C 1
ATOM 1340 O O . HIS A 1 168 ? -4.652 -17.565 15.465 1.00 97.88 168 HIS A O 1
ATOM 1346 N N . VAL A 1 169 ? -2.956 -18.599 14.422 1.00 97.50 169 VAL A N 1
ATOM 1347 C CA . VAL A 1 169 ? -3.116 -19.862 15.152 1.00 97.50 169 VAL A CA 1
ATOM 1348 C C . VAL A 1 169 ? -2.712 -19.639 16.617 1.00 97.50 169 VAL A C 1
ATOM 1350 O O . VAL A 1 169 ? -1.626 -19.102 16.862 1.00 97.50 169 VAL A O 1
ATOM 1353 N N . PRO A 1 170 ? -3.562 -20.015 17.591 1.00 97.12 170 PRO A N 1
ATOM 1354 C CA . PRO A 1 170 ? -3.252 -19.849 19.002 1.00 97.12 170 PRO A CA 1
ATOM 1355 C C . PRO A 1 170 ? -2.210 -20.874 19.461 1.00 97.12 170 PRO A C 1
ATOM 1357 O O . PRO A 1 170 ? -2.218 -22.031 19.039 1.00 97.12 170 PRO A O 1
ATOM 1360 N N . VAL A 1 171 ? -1.348 -20.445 20.374 1.00 97.88 171 VAL A N 1
ATOM 1361 C CA . VAL A 1 171 ? -0.327 -21.247 21.045 1.00 97.88 171 VAL A CA 1
ATOM 1362 C C . VAL A 1 171 ? -0.393 -20.949 22.537 1.00 97.88 171 VAL A C 1
ATOM 1364 O O . VAL A 1 171 ? -0.565 -19.801 22.943 1.00 97.88 171 VAL A O 1
ATOM 1367 N N . GLU A 1 172 ? -0.257 -21.979 23.364 1.00 97.62 172 GLU A N 1
ATOM 1368 C CA . GLU A 1 172 ? -0.024 -21.800 24.794 1.00 97.62 172 GLU A CA 1
ATOM 1369 C C . GLU A 1 172 ? 1.479 -21.617 25.034 1.00 97.62 172 GLU A C 1
ATOM 1371 O O . GLU A 1 172 ? 2.273 -22.521 24.774 1.00 97.62 172 GLU A O 1
ATOM 1376 N N . TYR A 1 173 ? 1.878 -20.440 25.513 1.00 97.06 173 TYR A N 1
ATOM 1377 C CA . TYR A 1 173 ? 3.265 -20.107 25.821 1.00 97.06 173 TYR A CA 1
ATOM 1378 C C . TYR A 1 173 ? 3.366 -19.654 27.279 1.00 97.06 173 TYR A C 1
ATOM 1380 O O . TYR A 1 173 ? 2.758 -18.660 27.674 1.00 97.06 173 TYR A O 1
ATOM 1388 N N . ASN A 1 174 ? 4.105 -20.407 28.101 1.00 96.94 174 ASN A N 1
ATOM 1389 C CA . ASN A 1 174 ? 4.240 -20.173 29.548 1.00 96.94 174 ASN A CA 1
ATOM 1390 C C . ASN A 1 174 ? 2.893 -19.990 30.286 1.00 96.94 174 ASN A C 1
ATOM 1392 O O . ASN A 1 174 ? 2.773 -19.143 31.169 1.00 96.94 174 ASN A O 1
ATOM 1396 N N . GLY A 1 175 ? 1.872 -20.772 29.917 1.00 96.50 175 GLY A N 1
ATOM 1397 C CA . GLY A 1 175 ? 0.545 -20.730 30.543 1.00 96.50 175 GLY A CA 1
ATOM 1398 C C . GLY A 1 175 ? -0.366 -19.586 30.078 1.00 96.50 175 GLY A C 1
ATOM 1399 O O . GLY A 1 175 ? -1.439 -19.402 30.648 1.00 96.50 175 GLY A O 1
ATOM 1400 N N . MET A 1 176 ? 0.026 -18.819 29.052 1.00 97.56 176 MET A N 1
ATOM 1401 C CA . MET A 1 176 ? -0.818 -17.803 28.412 1.00 97.56 176 MET A CA 1
ATOM 1402 C C . MET A 1 176 ? -1.114 -18.173 26.958 1.00 97.56 176 MET A C 1
ATOM 1404 O O . MET A 1 176 ? -0.251 -18.697 26.256 1.00 97.56 176 MET A O 1
ATOM 1408 N N . MET A 1 177 ? -2.325 -17.867 26.487 1.00 97.62 177 MET A N 1
ATOM 1409 C CA . MET A 1 177 ? -2.657 -17.988 25.067 1.00 97.62 177 MET A CA 1
ATOM 1410 C C . MET A 1 177 ? -2.102 -16.783 24.303 1.00 97.62 177 MET A C 1
ATOM 1412 O O . MET A 1 177 ? -2.389 -15.640 24.652 1.00 97.62 177 MET A O 1
ATOM 1416 N N . MET A 1 178 ? -1.320 -17.052 23.264 1.00 98.00 178 MET A N 1
ATOM 1417 C CA . MET A 1 178 ? -0.760 -16.059 22.348 1.00 98.00 178 MET A CA 1
ATOM 1418 C C . MET A 1 178 ? -1.012 -16.503 20.909 1.00 98.00 178 MET A C 1
ATOM 1420 O O . MET A 1 178 ? -1.048 -17.700 20.628 1.00 98.00 178 MET A O 1
ATOM 1424 N N . THR A 1 179 ? -1.154 -15.568 19.972 1.00 98.06 179 THR A N 1
ATOM 1425 C CA . THR A 1 179 ? -1.050 -15.929 18.551 1.00 98.06 179 THR A CA 1
ATOM 1426 C C . THR A 1 179 ? 0.417 -16.124 18.165 1.00 98.06 179 THR A C 1
ATOM 1428 O O . THR A 1 179 ? 1.322 -15.629 18.843 1.00 98.06 179 THR A O 1
ATOM 1431 N N . LEU A 1 180 ? 0.688 -16.811 17.053 1.00 98.31 180 LEU A N 1
ATOM 1432 C CA . LEU A 1 180 ? 2.048 -16.866 16.508 1.00 98.31 180 LEU A CA 1
ATOM 1433 C C . LEU A 1 180 ? 2.592 -15.466 16.170 1.00 98.31 180 LEU A C 1
ATOM 1435 O O . LEU A 1 180 ? 3.787 -15.239 16.341 1.00 98.31 180 LEU A O 1
ATOM 1439 N N . ALA A 1 181 ? 1.742 -14.524 15.745 1.00 98.00 181 ALA A N 1
ATOM 1440 C CA . ALA A 1 181 ? 2.137 -13.131 15.526 1.00 98.00 181 ALA A CA 1
ATOM 1441 C C . ALA A 1 181 ? 2.608 -12.457 16.827 1.00 98.00 181 ALA A C 1
ATOM 1443 O O . ALA A 1 181 ? 3.697 -11.885 16.860 1.00 98.00 181 ALA A O 1
ATOM 1444 N N . ASP A 1 182 ? 1.843 -12.582 17.918 1.00 97.94 182 ASP A N 1
ATOM 1445 C CA . ASP A 1 182 ? 2.241 -12.038 19.226 1.00 97.94 182 ASP A CA 1
ATOM 1446 C C . ASP A 1 182 ? 3.552 -12.671 19.712 1.00 97.94 182 ASP A C 1
ATOM 1448 O O . ASP A 1 182 ? 4.429 -11.991 20.246 1.00 97.94 182 ASP A O 1
ATOM 1452 N N . LEU A 1 183 ? 3.719 -13.977 19.480 1.00 97.44 183 LEU A N 1
ATOM 1453 C CA . LEU A 1 183 ? 4.920 -14.710 19.865 1.00 97.44 183 LEU A CA 1
ATOM 1454 C C . LEU A 1 183 ? 6.157 -14.247 19.072 1.00 97.44 183 LEU A C 1
ATOM 1456 O O . LEU A 1 183 ? 7.236 -14.102 19.645 1.00 97.44 183 LEU A O 1
ATOM 1460 N N . GLN A 1 184 ? 6.011 -13.939 17.777 1.00 97.19 184 GLN A N 1
ATOM 1461 C CA . GLN A 1 184 ? 7.069 -13.300 16.984 1.00 97.19 184 GLN A CA 1
ATOM 1462 C C . GLN A 1 184 ? 7.463 -11.940 17.581 1.00 97.19 184 GLN A C 1
ATOM 1464 O O . GLN A 1 184 ? 8.651 -11.689 17.790 1.00 97.19 184 GLN A O 1
ATOM 1469 N N . GLY A 1 185 ? 6.479 -11.087 17.893 1.00 96.56 185 GLY A N 1
ATOM 1470 C CA . GLY A 1 185 ? 6.706 -9.775 18.512 1.00 96.56 185 GLY A CA 1
ATOM 1471 C C . GLY A 1 185 ? 7.359 -9.851 19.897 1.00 96.56 185 GLY A C 1
ATOM 1472 O O . GLY A 1 185 ? 8.076 -8.928 20.285 1.00 96.56 185 GLY A O 1
ATOM 1473 N N . TYR A 1 186 ? 7.144 -10.957 20.614 1.00 97.00 186 TYR A N 1
ATOM 1474 C CA . TYR A 1 186 ? 7.764 -11.252 21.904 1.00 97.00 186 TYR A CA 1
ATOM 1475 C C . TYR A 1 186 ? 9.214 -11.754 21.779 1.00 97.00 186 TYR A C 1
ATOM 1477 O O . TYR A 1 186 ? 10.082 -11.304 22.524 1.00 97.00 186 TYR A O 1
ATOM 1485 N N . HIS A 1 187 ? 9.505 -12.664 20.840 1.00 97.19 187 HIS A N 1
ATOM 1486 C CA . HIS A 1 187 ? 10.851 -13.234 20.673 1.00 97.19 187 HIS A CA 1
ATOM 1487 C C . HIS A 1 187 ? 11.848 -12.278 20.019 1.00 97.19 187 HIS A C 1
ATOM 1489 O O . HIS A 1 187 ? 13.011 -12.222 20.425 1.00 97.19 187 HIS A O 1
ATOM 1495 N N . TYR A 1 188 ? 11.424 -11.556 18.982 1.00 97.06 188 TYR A N 1
ATOM 1496 C CA . TYR A 1 188 ? 12.306 -10.668 18.234 1.00 97.06 188 TYR A CA 1
ATOM 1497 C C . TYR A 1 188 ? 12.277 -9.278 18.860 1.00 97.06 188 TYR A C 1
ATOM 1499 O O . TYR A 1 188 ? 11.459 -8.431 18.510 1.00 97.06 188 TYR A O 1
ATOM 1507 N N . VAL A 1 189 ? 13.177 -9.068 19.823 1.00 97.12 189 VAL A N 1
ATOM 1508 C CA . VAL A 1 189 ? 13.224 -7.864 20.658 1.00 97.12 189 VAL A CA 1
ATOM 1509 C C . VAL A 1 189 ? 13.405 -6.604 19.810 1.00 97.12 189 VAL A C 1
ATOM 1511 O O . VAL A 1 189 ? 14.427 -6.410 19.152 1.00 97.12 189 VAL A O 1
ATOM 1514 N N . ARG A 1 190 ? 12.423 -5.703 19.888 1.00 97.19 190 ARG A N 1
ATOM 1515 C CA . ARG A 1 190 ? 12.461 -4.384 19.254 1.00 97.19 190 ARG A CA 1
ATOM 1516 C C . ARG A 1 190 ? 12.737 -3.312 20.308 1.00 97.19 190 ARG A C 1
ATOM 1518 O O . ARG A 1 190 ? 11.818 -2.806 20.947 1.00 97.19 190 ARG A O 1
ATOM 1525 N N . THR A 1 191 ? 14.007 -2.952 20.487 1.00 95.88 191 THR A N 1
ATOM 1526 C CA . THR A 1 191 ? 14.483 -2.069 21.575 1.00 95.88 191 THR A CA 1
ATOM 1527 C C . THR A 1 191 ? 13.720 -0.743 21.695 1.00 95.88 191 THR A C 1
ATOM 1529 O O . THR A 1 191 ? 13.515 -0.259 22.802 1.00 95.88 191 THR A O 1
ATOM 1532 N N . GLY A 1 192 ? 13.303 -0.153 20.569 1.00 96.25 192 GLY A N 1
ATOM 1533 C CA . GLY A 1 192 ? 12.600 1.136 20.524 1.00 96.25 192 GLY A CA 1
ATOM 1534 C C . GLY A 1 192 ? 11.078 1.054 20.382 1.00 96.25 192 GLY A C 1
ATOM 1535 O O . GLY A 1 192 ? 10.437 2.098 20.333 1.00 96.25 192 GLY A O 1
ATOM 1536 N N . THR A 1 193 ? 10.489 -0.144 20.297 1.00 96.56 193 THR A N 1
ATOM 1537 C CA . THR A 1 193 ? 9.037 -0.317 20.092 1.00 96.56 193 THR A CA 1
ATOM 1538 C C . THR A 1 193 ? 8.467 -1.327 21.098 1.00 96.56 193 THR A C 1
ATOM 1540 O O . THR A 1 193 ? 8.205 -2.482 20.742 1.00 96.56 193 THR A O 1
ATOM 1543 N N . PRO A 1 194 ? 8.321 -0.928 22.375 1.00 96.25 194 PRO A N 1
ATOM 1544 C CA . PRO A 1 194 ? 7.683 -1.756 23.392 1.00 96.25 194 PRO A CA 1
ATOM 1545 C C . PRO A 1 194 ? 6.195 -1.994 23.098 1.00 96.25 194 PRO A C 1
ATOM 1547 O O . PRO A 1 194 ? 5.559 -1.241 22.362 1.00 96.25 194 PRO A O 1
ATOM 1550 N N . GLU A 1 195 ? 5.643 -3.043 23.712 1.00 95.31 195 GLU A N 1
ATOM 1551 C CA . GLU A 1 195 ? 4.292 -3.555 23.432 1.00 95.31 195 GLU A CA 1
ATOM 1552 C C . GLU A 1 195 ? 3.193 -2.497 23.595 1.00 95.31 195 GLU A C 1
ATOM 1554 O O . GLU A 1 195 ? 2.337 -2.389 22.728 1.00 95.31 195 GLU A O 1
ATOM 1559 N N . TYR A 1 196 ? 3.277 -1.637 24.611 1.00 94.69 196 TYR A N 1
ATOM 1560 C CA . TYR A 1 196 ? 2.247 -0.631 24.893 1.00 94.69 196 TYR A CA 1
ATOM 1561 C C . TYR A 1 196 ? 2.115 0.475 23.829 1.00 94.69 196 TYR A C 1
ATOM 1563 O O . TYR A 1 196 ? 1.174 1.264 23.890 1.00 94.69 196 TYR A O 1
ATOM 1571 N N . ILE A 1 197 ? 3.059 0.588 22.886 1.00 97.12 197 ILE A N 1
ATOM 1572 C CA . ILE A 1 197 ? 2.945 1.521 21.750 1.00 97.12 197 ILE A CA 1
ATOM 1573 C C . ILE A 1 197 ? 2.018 0.941 20.673 1.00 97.12 197 ILE A C 1
ATOM 1575 O O . ILE A 1 197 ? 1.432 1.687 19.890 1.00 97.12 197 ILE A O 1
ATOM 1579 N N . ARG A 1 198 ? 1.851 -0.385 20.643 1.00 96.44 198 ARG A N 1
ATOM 1580 C CA . ARG A 1 198 ? 1.012 -1.071 19.671 1.00 96.44 198 ARG A CA 1
ATOM 1581 C C . ARG A 1 198 ? -0.450 -0.663 19.852 1.00 96.44 198 ARG A C 1
ATOM 1583 O O . ARG A 1 198 ? -1.048 -0.873 20.904 1.00 96.44 198 ARG A O 1
ATOM 1590 N N . MET A 1 199 ? -1.043 -0.127 18.790 1.00 97.31 199 MET A N 1
ATOM 1591 C CA . MET A 1 199 ? -2.458 0.231 18.758 1.00 97.31 199 MET A CA 1
ATOM 1592 C C . MET A 1 199 ? -3.234 -0.836 17.975 1.00 97.31 199 MET A C 1
ATOM 1594 O O . MET A 1 199 ? -3.243 -0.800 16.744 1.00 97.31 199 MET A O 1
ATOM 1598 N N . VAL A 1 200 ? -3.871 -1.779 18.683 1.00 93.88 200 VAL A N 1
ATOM 1599 C CA . VAL A 1 200 ? -4.603 -2.938 18.113 1.00 93.88 200 VAL A CA 1
ATOM 1600 C C . VAL A 1 200 ? -6.001 -3.147 18.705 1.00 93.88 200 VAL A C 1
ATOM 1602 O O . VAL A 1 200 ? -6.432 -2.338 19.562 1.00 93.88 200 VAL A O 1
#

InterPro domains:
  IPR003393 Ammonia monooxygenase/particulate methane monooxygenase, subunit A [NF041557] (12-200)
  IPR003393 Ammonia monooxygenase/particulate methane monooxygenase, subunit A [PF02461] (8-200)
  IPR037001 Ammonia/particulate methane monooxygenase, subunit A superfamily [G3DSA:1.20.1450.10] (1-200)

Secondary structure (DSSP, 8-state):
---PPPSSSSHHHHHHHHHHHHHHHHHHHHHHHHHHHHHHHHHHTHHHHH-STT--TTHHHHHHHHHHTHHHHHHHHHHHHHH--S-HHHHHHHHHHHHHHHHIIIIIITTT---HHHHPPP--HHHHHHHHHHHHHH--HHHIIIIIHHHHHHTHHHHHHHHHGGGG-EEEETTEEEEHHHHHHHHS--TT--GGG---

pLDDT: mean 96.98, std 5.23, range [50.59, 98.69]

Organism: Methylomonas methanica (NCBI:txid421)

Sequence (200 aa):
MSASQSAVRSRAEAVQVSRTFDWMILFTLFTAVLGGYHIHYMLTGGDWDFWTDWKDRRLWVTVAPIVSITFPAAVQACLWWRYRLPVGATLSVVALMIGEWINRYMNFWGWTYFPVNICFPSNLLPGAIVLDVILMLGNSMTLTAVVGGLAYGLLFYPGNWPVIAPLHVPVEYNGMMMTLADLQGYHYVRTGTPEYIRMV

Radius of gyration: 21.51 Å; chains: 1; bounding box: 40×49×79 Å